Protein AF-A0A833E0Y4-F1 (afdb_monomer_lite)

Radius of gyration: 26.13 Å; chains: 1; bounding box: 51×42×78 Å

Organism: NCBI:txid582419

Secondary structure (DSSP, 8-state):
-HHHHHHHHHHHHHTT-HHHHHHHHTT--HHHHHHHHHHHHHHHIIIIIHHHS--SEEE-SSPPPTTT-SSSEE--HHHHHHTHHHHTT-EEEEEEEEEEEEEEEEEEEEEEEEPTTS-EEEEEEEEEEEEEEEE-SS-EEEEEEETHHHHHHHHHH-S--TT-EEEEEEEEEEETTEEEEEE-SS--HHHHHHHHHHHHHHHHHHS---EEE--EEPGGG-EE-EEEEEETTTTEEEEEE--

Structure (mmCIF, N/CA/C/O backbone):
data_AF-A0A833E0Y4-F1
#
_entry.id   AF-A0A833E0Y4-F1
#
loop_
_atom_site.group_PDB
_atom_site.id
_atom_site.type_symbol
_atom_site.label_atom_id
_atom_site.label_alt_id
_atom_site.label_comp_id
_atom_site.label_asym_id
_atom_site.label_entity_id
_atom_site.label_seq_id
_atom_site.pdbx_PDB_ins_code
_atom_site.Cartn_x
_atom_site.Cartn_y
_atom_site.Cartn_z
_atom_site.occupancy
_atom_site.B_iso_or_equiv
_atom_site.auth_seq_id
_atom_site.auth_comp_id
_atom_site.auth_asym_id
_atom_site.auth_atom_id
_atom_site.pdbx_PDB_model_num
ATOM 1 N N . MET A 1 1 ? 5.546 3.288 -25.199 1.00 53.00 1 MET A N 1
ATOM 2 C CA . MET A 1 1 ? 5.259 2.872 -26.595 1.00 53.00 1 MET A CA 1
ATOM 3 C C . MET A 1 1 ? 6.046 3.669 -27.652 1.00 53.00 1 MET A C 1
ATOM 5 O O . MET A 1 1 ? 5.609 3.721 -28.790 1.00 53.00 1 MET A O 1
ATOM 9 N N . ARG A 1 2 ? 7.210 4.273 -27.346 1.00 58.09 2 ARG A N 1
ATOM 10 C CA . ARG A 1 2 ? 7.939 5.089 -28.344 1.00 58.09 2 ARG A CA 1
ATOM 11 C C . ARG A 1 2 ? 8.746 4.241 -29.347 1.00 58.09 2 ARG A C 1
ATOM 13 O O . ARG A 1 2 ? 8.717 4.539 -30.535 1.00 58.09 2 ARG A O 1
ATOM 20 N N . GLY A 1 3 ? 9.340 3.127 -28.909 1.00 66.81 3 GLY A N 1
ATOM 21 C CA . GLY A 1 3 ? 10.158 2.254 -29.769 1.00 66.81 3 GLY A CA 1
ATOM 22 C C . GLY A 1 3 ? 9.415 1.583 -30.932 1.00 66.81 3 GLY A C 1
ATOM 23 O O . GLY A 1 3 ? 9.923 1.523 -32.047 1.00 66.81 3 GLY A O 1
ATOM 24 N N . PHE A 1 4 ? 8.167 1.141 -30.723 1.00 72.94 4 PHE A N 1
ATOM 25 C CA . PHE A 1 4 ? 7.373 0.508 -31.789 1.00 72.94 4 PHE A CA 1
ATOM 26 C C . PHE A 1 4 ? 7.011 1.490 -32.911 1.00 72.94 4 PHE A C 1
ATOM 28 O O . PHE A 1 4 ? 7.044 1.136 -34.087 1.00 72.94 4 PHE A O 1
ATOM 35 N N . THR A 1 5 ? 6.734 2.746 -32.557 1.00 76.69 5 THR A N 1
ATOM 36 C CA . THR A 1 5 ? 6.466 3.810 -33.528 1.00 76.69 5 THR A CA 1
ATOM 37 C C . THR A 1 5 ? 7.708 4.132 -34.355 1.00 76.69 5 THR A C 1
ATOM 39 O O . THR A 1 5 ? 7.608 4.255 -35.573 1.00 76.69 5 THR A O 1
ATOM 42 N N . HIS A 1 6 ? 8.890 4.211 -33.733 1.00 73.56 6 HIS A N 1
ATOM 43 C CA . HIS A 1 6 ? 10.148 4.402 -34.464 1.00 73.56 6 HIS A CA 1
ATOM 44 C C . HIS A 1 6 ? 10.463 3.221 -35.392 1.00 73.56 6 HIS A C 1
ATOM 46 O O . HIS A 1 6 ? 10.866 3.440 -36.534 1.00 73.56 6 HIS A O 1
ATOM 52 N N . TYR A 1 7 ? 10.195 1.990 -34.948 1.00 80.81 7 TYR A N 1
ATOM 53 C CA . TYR A 1 7 ? 10.349 0.788 -35.766 1.00 80.81 7 TYR A CA 1
ATOM 54 C C . TYR A 1 7 ? 9.430 0.783 -36.997 1.00 80.81 7 TYR A C 1
ATOM 56 O O . TYR A 1 7 ? 9.915 0.602 -38.113 1.00 80.81 7 TYR A O 1
ATOM 64 N N . ILE A 1 8 ? 8.125 1.034 -36.827 1.00 82.69 8 ILE A N 1
ATOM 65 C CA . ILE A 1 8 ? 7.173 1.079 -37.952 1.00 82.69 8 ILE A CA 1
ATOM 66 C C . ILE A 1 8 ? 7.535 2.192 -38.935 1.00 82.69 8 ILE A C 1
ATOM 68 O O . ILE A 1 8 ? 7.530 1.959 -40.142 1.00 82.69 8 ILE A O 1
ATOM 72 N N . SER A 1 9 ? 7.880 3.384 -38.444 1.00 81.62 9 SER A N 1
ATOM 73 C CA . SER A 1 9 ? 8.273 4.505 -39.304 1.00 81.62 9 SER A CA 1
ATOM 74 C C . SER A 1 9 ? 9.559 4.214 -40.080 1.00 81.62 9 SER A C 1
ATOM 76 O O . SER A 1 9 ? 9.645 4.539 -41.263 1.00 81.62 9 SER A O 1
ATOM 78 N N . GLY A 1 10 ? 10.542 3.557 -39.455 1.00 81.06 10 GLY A N 1
ATOM 79 C CA . GLY A 1 10 ? 11.765 3.112 -40.125 1.00 81.06 10 GLY A CA 1
ATOM 80 C C . GLY A 1 10 ? 11.493 2.044 -41.187 1.00 81.06 10 GLY A C 1
ATOM 81 O O . GLY A 1 10 ? 11.979 2.158 -42.310 1.00 81.06 10 GLY A O 1
ATOM 82 N N . LEU A 1 11 ? 10.650 1.054 -40.875 1.00 81.38 11 LEU A N 1
ATOM 83 C CA . LEU A 1 11 ? 10.227 0.028 -41.830 1.00 81.38 11 LEU A CA 1
ATOM 84 C C . LEU A 1 11 ? 9.488 0.647 -43.026 1.00 81.38 11 LEU A C 1
ATOM 86 O O . LEU A 1 11 ? 9.765 0.294 -44.169 1.00 81.38 11 LEU A O 1
ATOM 90 N N . ALA A 1 12 ? 8.597 1.608 -42.774 1.00 85.31 12 ALA A N 1
ATOM 91 C CA . ALA A 1 12 ? 7.901 2.352 -43.816 1.00 85.31 12 ALA A CA 1
ATOM 92 C C . ALA A 1 12 ? 8.881 3.145 -44.695 1.00 85.31 12 ALA A C 1
ATOM 94 O O . ALA A 1 12 ? 8.784 3.084 -45.918 1.00 85.31 12 ALA A O 1
ATOM 95 N N . ALA A 1 13 ? 9.870 3.820 -44.102 1.00 83.88 13 ALA A N 1
ATOM 96 C CA . ALA A 1 13 ? 10.900 4.545 -44.845 1.00 83.88 13 ALA A CA 1
ATOM 97 C C . ALA A 1 13 ? 11.715 3.618 -45.766 1.00 83.88 13 ALA A C 1
ATOM 99 O O . ALA A 1 13 ? 11.984 3.974 -46.911 1.00 83.88 13 ALA A O 1
ATOM 100 N N . VAL A 1 14 ? 12.042 2.402 -45.312 1.00 82.50 14 VAL A N 1
ATOM 101 C CA . VAL A 1 14 ? 12.778 1.393 -46.098 1.00 82.50 14 VAL A CA 1
ATOM 102 C C . VAL A 1 14 ? 12.035 0.991 -47.381 1.00 82.50 14 VAL A C 1
ATOM 104 O O . VAL A 1 14 ? 12.679 0.717 -48.394 1.00 82.50 14 VAL A O 1
ATOM 107 N N . THR A 1 15 ? 10.697 1.027 -47.396 1.00 83.25 15 THR A N 1
ATOM 108 C CA . THR A 1 15 ? 9.908 0.688 -48.599 1.00 83.25 15 THR A CA 1
ATOM 109 C C . THR A 1 15 ? 10.107 1.659 -49.766 1.00 83.25 15 THR A C 1
ATOM 111 O O . THR A 1 15 ? 9.838 1.298 -50.911 1.00 83.25 15 THR A O 1
ATOM 114 N N . PHE A 1 16 ? 10.645 2.856 -49.509 1.00 89.19 16 PHE A N 1
ATOM 115 C CA . PHE A 1 16 ? 10.954 3.847 -50.542 1.00 89.19 16 PHE A CA 1
ATOM 116 C C . PHE A 1 16 ? 12.328 3.653 -51.194 1.00 89.19 16 PHE A C 1
ATOM 118 O O . PHE A 1 16 ? 12.669 4.409 -52.099 1.00 89.19 16 PHE A O 1
ATOM 125 N N . PHE A 1 17 ? 13.114 2.653 -50.776 1.00 90.50 17 PHE A N 1
ATOM 126 C CA . PHE A 1 17 ? 14.422 2.343 -51.356 1.00 90.50 17 PHE A CA 1
ATOM 127 C C . PHE A 1 17 ? 14.316 1.112 -52.272 1.00 90.50 17 PHE A C 1
ATOM 129 O O . PHE A 1 17 ? 14.330 -0.021 -51.782 1.00 90.50 17 PHE A O 1
ATOM 136 N N . PRO A 1 18 ? 14.254 1.285 -53.609 1.00 89.69 18 PRO A N 1
ATOM 137 C CA . PRO A 1 18 ? 13.970 0.188 -54.537 1.00 89.69 18 PRO A CA 1
ATOM 138 C C . PRO A 1 18 ? 14.991 -0.952 -54.488 1.00 89.69 18 PRO A C 1
ATOM 140 O O . PRO A 1 18 ? 14.622 -2.103 -54.697 1.00 89.69 18 PRO A O 1
ATOM 143 N N . ALA A 1 19 ? 16.255 -0.647 -54.175 1.00 89.12 19 ALA A N 1
ATOM 144 C CA . ALA A 1 19 ? 17.313 -1.645 -54.029 1.00 89.12 19 ALA A CA 1
ATOM 145 C C . ALA A 1 19 ? 17.024 -2.630 -52.882 1.00 89.12 19 ALA A C 1
ATOM 147 O O . ALA A 1 19 ? 17.069 -3.838 -53.086 1.00 89.12 19 ALA A O 1
ATOM 148 N N . LEU A 1 20 ? 16.616 -2.125 -51.712 1.00 85.88 20 LEU A N 1
ATOM 149 C CA . LEU A 1 20 ? 16.290 -2.962 -50.550 1.00 85.88 20 LEU A CA 1
ATOM 150 C C . LEU A 1 20 ? 15.033 -3.810 -50.794 1.00 85.88 20 LEU A C 1
ATOM 152 O O . LEU A 1 20 ? 14.955 -4.957 -50.359 1.00 85.88 20 LEU A O 1
ATOM 156 N N . VAL A 1 21 ? 14.056 -3.269 -51.526 1.00 87.81 21 VAL A N 1
ATOM 157 C CA . VAL A 1 21 ? 12.844 -4.007 -51.918 1.00 87.81 21 VAL A CA 1
ATOM 158 C C . VAL A 1 21 ? 13.160 -5.091 -52.956 1.00 87.81 21 VAL A C 1
ATOM 160 O O . VAL A 1 21 ? 12.607 -6.190 -52.889 1.00 87.81 21 VAL A O 1
ATOM 163 N N . ALA A 1 22 ? 14.061 -4.814 -53.900 1.00 89.69 22 ALA A N 1
ATOM 164 C CA . ALA A 1 22 ? 14.531 -5.800 -54.868 1.00 89.69 22 ALA A CA 1
ATOM 165 C C . ALA A 1 22 ? 15.288 -6.945 -54.180 1.00 89.69 22 ALA A C 1
ATOM 167 O O . ALA A 1 22 ? 15.016 -8.107 -54.477 1.00 89.69 22 ALA A O 1
ATOM 168 N N . ASP A 1 23 ? 16.150 -6.634 -53.212 1.00 89.12 23 ASP A N 1
ATOM 169 C CA . ASP A 1 23 ? 16.864 -7.624 -52.401 1.00 89.12 23 ASP A CA 1
ATOM 170 C C . ASP A 1 23 ? 15.893 -8.544 -51.648 1.00 89.12 23 ASP A C 1
ATOM 172 O O . ASP A 1 23 ? 16.005 -9.770 -51.735 1.00 89.12 23 ASP A O 1
ATOM 176 N N . LEU A 1 24 ? 14.865 -7.979 -51.003 1.00 86.19 24 LEU A N 1
ATOM 177 C CA . LEU A 1 24 ? 13.800 -8.761 -50.360 1.00 86.19 24 LEU A CA 1
ATOM 178 C C . LEU A 1 24 ? 13.072 -9.676 -51.351 1.00 86.19 24 LEU A C 1
ATOM 180 O O . LEU A 1 24 ? 12.817 -10.842 -51.050 1.00 86.19 24 LEU A O 1
ATOM 184 N N . ARG A 1 25 ? 12.761 -9.173 -52.552 1.00 89.50 25 ARG A N 1
ATOM 185 C CA . ARG A 1 25 ? 12.107 -9.955 -53.613 1.00 89.50 25 ARG A CA 1
ATOM 186 C C . ARG A 1 25 ? 12.985 -11.102 -54.120 1.00 89.50 25 ARG A C 1
ATOM 188 O O . ARG A 1 25 ? 12.452 -12.135 -54.515 1.00 89.50 25 ARG A O 1
ATOM 195 N N . MET A 1 26 ? 14.305 -10.935 -54.102 1.00 93.25 26 MET A N 1
ATOM 196 C CA . MET A 1 26 ? 15.276 -11.980 -54.439 1.00 93.25 26 MET A CA 1
ATOM 197 C C . MET A 1 26 ? 15.509 -12.981 -53.296 1.00 93.25 26 MET A C 1
ATOM 199 O O . MET A 1 26 ? 16.307 -13.903 -53.445 1.00 93.25 26 MET A O 1
ATOM 203 N N . GLY A 1 27 ? 14.816 -12.829 -52.163 1.00 89.81 27 GLY A N 1
ATOM 204 C CA . GLY A 1 27 ? 14.974 -13.692 -50.995 1.00 89.81 27 GLY A CA 1
ATOM 205 C C . GLY A 1 27 ? 16.206 -13.363 -50.152 1.00 89.81 27 GLY A C 1
ATOM 206 O O . GLY A 1 27 ? 16.588 -14.168 -49.306 1.00 89.81 27 GLY A O 1
ATOM 207 N N . VAL A 1 28 ? 16.832 -12.199 -50.355 1.00 91.44 28 VAL A N 1
ATOM 208 C CA . VAL A 1 28 ? 17.961 -11.741 -49.541 1.00 91.44 28 VAL A CA 1
ATOM 209 C C . VAL A 1 28 ? 17.415 -11.217 -48.204 1.00 91.44 28 VAL A C 1
ATOM 211 O O . VAL A 1 28 ? 16.699 -10.214 -48.180 1.00 91.44 28 VAL A O 1
ATOM 214 N N . PRO A 1 29 ? 17.747 -11.845 -47.061 1.00 85.44 29 PRO A N 1
ATOM 215 C CA . PRO A 1 29 ? 17.130 -11.514 -45.775 1.00 85.44 29 PRO A CA 1
ATOM 216 C C . PRO A 1 29 ? 17.762 -10.297 -45.082 1.00 85.44 29 PRO A C 1
ATOM 218 O O . PRO A 1 29 ? 17.315 -9.915 -44.002 1.00 85.44 29 PRO A O 1
ATOM 221 N N . ILE A 1 30 ? 18.796 -9.684 -45.671 1.00 84.44 30 ILE A N 1
ATOM 222 C CA . ILE A 1 30 ? 19.575 -8.590 -45.065 1.00 84.44 30 ILE A CA 1
ATOM 223 C C . ILE A 1 30 ? 18.679 -7.449 -44.547 1.00 84.44 30 ILE A C 1
ATOM 225 O O . ILE A 1 30 ? 18.866 -7.052 -43.394 1.00 84.44 30 ILE A O 1
ATOM 229 N N . PRO A 1 31 ? 17.665 -6.960 -45.293 1.00 83.75 31 PRO A N 1
ATOM 230 C CA . PRO A 1 31 ? 16.810 -5.881 -44.798 1.00 83.75 31 PRO A CA 1
ATOM 231 C C . PRO A 1 31 ? 15.944 -6.300 -43.597 1.00 83.75 31 PRO A C 1
ATOM 233 O O . PRO A 1 31 ? 15.708 -5.494 -42.699 1.00 83.75 31 PRO A O 1
ATOM 236 N N . VAL A 1 32 ? 15.526 -7.571 -43.527 1.00 83.44 32 VAL A N 1
ATOM 237 C CA . VAL A 1 32 ? 14.772 -8.122 -42.384 1.00 83.44 32 VAL A CA 1
ATOM 238 C C . VAL A 1 32 ? 15.661 -8.236 -41.149 1.00 83.44 32 VAL A C 1
ATOM 240 O O . VAL A 1 32 ? 15.247 -7.860 -40.055 1.00 83.44 32 VAL A O 1
ATOM 243 N N . ILE A 1 33 ? 16.895 -8.719 -41.317 1.00 85.69 33 ILE A N 1
ATOM 244 C CA . ILE A 1 33 ? 17.868 -8.843 -40.224 1.00 85.69 33 ILE A CA 1
ATOM 245 C C . ILE A 1 33 ? 18.226 -7.458 -39.677 1.00 85.69 33 ILE A C 1
ATOM 247 O O . ILE A 1 33 ? 18.256 -7.277 -38.462 1.00 85.69 33 ILE A O 1
ATOM 251 N N . ALA A 1 34 ? 18.434 -6.470 -40.551 1.00 83.44 34 ALA A N 1
ATOM 252 C CA . ALA A 1 34 ? 18.702 -5.092 -40.149 1.00 83.44 34 ALA A CA 1
ATOM 253 C C . ALA A 1 34 ? 17.524 -4.480 -39.372 1.00 83.44 34 ALA A C 1
ATOM 255 O O . ALA A 1 34 ? 17.732 -3.859 -38.332 1.00 83.44 34 ALA A O 1
ATOM 256 N N . ALA A 1 35 ? 16.286 -4.705 -39.825 1.00 81.88 35 ALA A N 1
ATOM 257 C CA . ALA A 1 35 ? 15.089 -4.250 -39.120 1.00 81.88 35 ALA A CA 1
ATOM 258 C C . ALA A 1 35 ? 14.943 -4.919 -37.741 1.00 81.88 35 ALA A C 1
ATOM 260 O O . ALA A 1 35 ? 14.694 -4.239 -36.745 1.00 81.88 35 ALA A O 1
ATOM 261 N N . ALA A 1 36 ? 15.156 -6.236 -37.660 1.00 84.56 36 ALA A N 1
ATOM 262 C CA . ALA A 1 36 ? 15.132 -6.966 -36.396 1.00 84.56 36 ALA A CA 1
ATOM 263 C C . ALA A 1 36 ? 16.216 -6.460 -35.432 1.00 84.56 36 ALA A C 1
ATOM 265 O O . ALA A 1 36 ? 15.922 -6.200 -34.268 1.00 84.56 36 ALA A O 1
ATOM 266 N N . ALA A 1 37 ? 17.442 -6.251 -35.918 1.00 84.50 37 ALA A N 1
ATOM 267 C CA . ALA A 1 37 ? 18.551 -5.720 -35.129 1.00 84.50 37 ALA A CA 1
ATOM 268 C C . ALA A 1 37 ? 18.317 -4.273 -34.665 1.00 84.50 37 ALA A C 1
ATOM 270 O O . ALA A 1 37 ? 18.775 -3.910 -33.588 1.00 84.50 37 ALA A O 1
ATOM 271 N N . ALA A 1 38 ? 17.582 -3.462 -35.430 1.00 82.94 38 ALA A N 1
ATOM 272 C CA . ALA A 1 38 ? 17.207 -2.108 -35.026 1.00 82.94 38 ALA A CA 1
ATOM 273 C C . ALA A 1 38 ? 16.143 -2.093 -33.914 1.00 82.94 38 ALA A C 1
ATOM 275 O O . ALA A 1 38 ? 16.178 -1.230 -33.043 1.00 82.94 38 ALA A O 1
ATOM 276 N N . TYR A 1 39 ? 15.205 -3.045 -33.920 1.00 84.19 39 TYR A N 1
ATOM 277 C CA . TYR A 1 39 ? 14.171 -3.155 -32.883 1.00 84.19 39 TYR A CA 1
ATOM 278 C C . TYR A 1 39 ? 14.663 -3.842 -31.605 1.00 84.19 39 TYR A C 1
ATOM 280 O O . TYR A 1 39 ? 14.174 -3.562 -30.510 1.00 84.19 39 TYR A O 1
ATOM 288 N N . LEU A 1 40 ? 15.609 -4.771 -31.744 1.00 84.88 40 LEU A N 1
ATOM 289 C CA . LEU A 1 40 ? 16.026 -5.673 -30.678 1.00 84.88 40 LEU A CA 1
ATOM 290 C C . LEU A 1 40 ? 16.528 -4.960 -29.405 1.00 84.88 40 LEU A C 1
ATOM 292 O O . LEU A 1 40 ? 16.092 -5.379 -28.335 1.00 84.88 40 LEU A O 1
ATOM 296 N N . PRO A 1 41 ? 17.371 -3.908 -29.458 1.00 81.88 41 PRO A N 1
ATOM 297 C CA . PRO A 1 41 ? 17.835 -3.217 -28.254 1.00 81.88 41 PRO A CA 1
ATOM 298 C C . PRO A 1 41 ? 16.685 -2.622 -27.440 1.00 81.88 41 PRO A C 1
ATOM 300 O O . PRO A 1 41 ? 16.581 -2.906 -26.251 1.00 81.88 41 PRO A O 1
ATOM 303 N N . ASP A 1 42 ? 15.769 -1.899 -28.093 1.00 79.06 42 ASP A N 1
ATOM 304 C CA . ASP A 1 42 ? 14.569 -1.336 -27.462 1.00 79.06 42 ASP A CA 1
ATOM 305 C C . ASP A 1 42 ? 13.678 -2.441 -26.884 1.00 79.06 42 ASP A C 1
ATOM 307 O O . ASP A 1 42 ? 13.162 -2.336 -25.770 1.00 79.06 42 ASP A O 1
ATOM 311 N N . PHE A 1 43 ? 13.490 -3.533 -27.629 1.00 81.12 43 PHE A N 1
ATOM 312 C CA . PHE A 1 43 ? 12.709 -4.666 -27.149 1.00 81.12 43 PHE A CA 1
ATOM 313 C C . PHE A 1 43 ? 13.335 -5.287 -25.899 1.00 81.12 43 PHE A C 1
ATOM 315 O O . PHE A 1 43 ? 12.623 -5.531 -24.926 1.00 81.12 43 PHE A O 1
ATOM 322 N N . ILE A 1 44 ? 14.649 -5.521 -25.906 1.00 82.81 44 ILE A N 1
ATOM 323 C CA . ILE A 1 44 ? 15.368 -6.093 -24.767 1.00 82.81 44 ILE A CA 1
ATOM 324 C C . ILE A 1 44 ? 15.306 -5.149 -23.567 1.00 82.81 44 ILE A C 1
ATOM 326 O O . ILE A 1 44 ? 14.946 -5.596 -22.480 1.00 82.81 44 ILE A O 1
ATOM 330 N N . ASP A 1 45 ? 15.580 -3.861 -23.749 1.00 74.00 45 ASP A N 1
ATOM 331 C CA . ASP A 1 45 ? 15.573 -2.874 -22.669 1.00 74.00 45 ASP A CA 1
ATOM 332 C C . ASP A 1 45 ? 14.184 -2.767 -22.006 1.00 74.00 45 ASP A C 1
ATOM 334 O O . ASP A 1 45 ? 14.021 -2.996 -20.804 1.00 74.00 45 ASP A O 1
ATOM 338 N N . PHE A 1 46 ? 13.122 -2.579 -22.798 1.00 71.81 46 PHE A N 1
ATOM 339 C CA . PHE A 1 46 ? 11.774 -2.400 -22.246 1.00 71.81 46 PHE A CA 1
ATOM 340 C C . PHE A 1 46 ? 11.131 -3.685 -21.716 1.00 71.81 46 PHE A C 1
ATOM 342 O O . PHE A 1 46 ? 10.364 -3.634 -20.744 1.00 71.81 46 PHE A O 1
ATOM 349 N N . LYS A 1 47 ? 11.366 -4.839 -22.356 1.00 73.75 47 LYS A N 1
ATOM 350 C CA . LYS A 1 47 ? 10.776 -6.104 -21.894 1.00 73.75 47 LYS A CA 1
ATOM 351 C C . LYS A 1 47 ? 11.604 -6.774 -20.820 1.00 73.75 47 LYS A C 1
ATOM 353 O O . LYS A 1 47 ? 10.982 -7.300 -19.909 1.00 73.75 47 LYS A O 1
ATOM 358 N N . PHE A 1 48 ? 12.929 -6.781 -20.924 1.00 76.81 48 PHE A N 1
ATOM 359 C CA . PHE A 1 48 ? 13.808 -7.561 -20.049 1.00 76.81 48 PHE A CA 1
ATOM 360 C C . PHE A 1 48 ? 14.647 -6.693 -19.116 1.00 76.81 48 PHE A C 1
ATOM 362 O O . PHE A 1 48 ? 14.803 -7.073 -17.957 1.00 76.81 48 PHE A O 1
ATOM 369 N N . GLY A 1 49 ? 15.100 -5.518 -19.564 1.00 68.75 49 GLY A N 1
ATOM 370 C CA . GLY A 1 49 ? 15.878 -4.580 -18.748 1.00 68.75 49 GLY A CA 1
ATOM 371 C C . GLY A 1 49 ? 15.207 -4.302 -17.404 1.00 68.75 49 GLY A C 1
ATOM 372 O O . GLY A 1 49 ? 15.812 -4.528 -16.363 1.00 68.75 49 GLY A O 1
ATOM 373 N N . LYS A 1 50 ? 13.898 -4.010 -17.403 1.00 67.94 50 LYS A N 1
ATOM 374 C CA . LYS A 1 50 ? 13.109 -3.772 -16.174 1.00 67.94 50 LYS A CA 1
ATOM 375 C C . LYS A 1 50 ? 13.049 -4.933 -15.164 1.00 67.94 50 LYS A C 1
ATOM 377 O O . LYS A 1 50 ? 12.693 -4.712 -14.002 1.00 67.94 50 LYS A O 1
ATOM 382 N N . PHE A 1 51 ? 13.269 -6.171 -15.615 1.00 67.75 51 PHE A N 1
ATOM 383 C CA . PHE A 1 51 ? 13.285 -7.360 -14.751 1.00 67.75 51 PHE A CA 1
ATOM 384 C C . PHE A 1 51 ? 14.692 -7.667 -14.240 1.00 67.75 51 PHE A C 1
ATOM 386 O O . PHE A 1 51 ? 14.826 -8.303 -13.202 1.00 67.75 51 PHE A O 1
ATOM 393 N N . LEU A 1 52 ? 15.718 -7.214 -14.963 1.00 70.94 52 LEU A N 1
ATOM 394 C CA . LEU A 1 52 ? 17.122 -7.346 -14.584 1.00 70.94 52 LEU A CA 1
ATOM 395 C C . LEU A 1 52 ? 17.617 -6.150 -13.756 1.00 70.94 52 LEU A C 1
ATOM 397 O O . LEU A 1 52 ? 18.658 -6.249 -13.112 1.00 70.94 52 LEU A O 1
ATOM 401 N N . SER A 1 53 ? 16.877 -5.037 -13.741 1.00 70.38 53 SER A N 1
ATOM 402 C CA . SER A 1 53 ? 17.144 -3.906 -12.855 1.00 70.38 53 SER A CA 1
ATOM 403 C C . SER A 1 53 ? 17.039 -4.330 -11.392 1.00 70.38 53 SER A C 1
ATOM 405 O O . SER A 1 53 ? 15.997 -4.818 -10.942 1.00 70.38 53 SER A O 1
ATOM 407 N N . ARG A 1 54 ? 18.117 -4.095 -10.644 1.00 78.56 54 ARG A N 1
ATOM 408 C CA . ARG A 1 54 ? 18.154 -4.266 -9.194 1.00 78.56 54 ARG A CA 1
ATO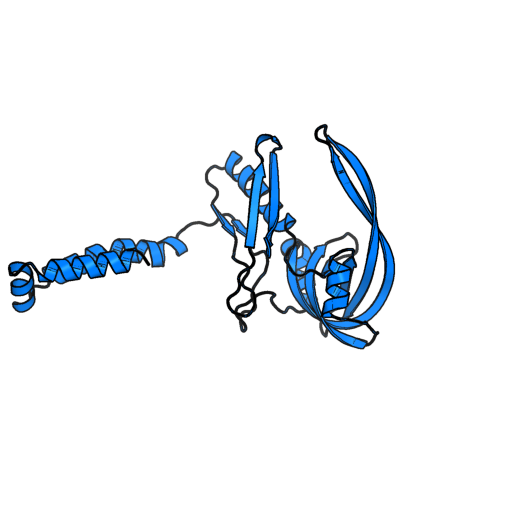M 409 C C . ARG A 1 54 ? 17.149 -3.316 -8.535 1.00 78.56 54 ARG A C 1
ATOM 411 O O . ARG A 1 54 ? 16.983 -2.181 -8.974 1.00 78.56 54 ARG A O 1
ATOM 418 N N . ARG A 1 55 ? 16.460 -3.797 -7.502 1.00 82.69 55 ARG A N 1
ATOM 419 C CA . ARG A 1 55 ? 15.595 -2.990 -6.635 1.00 82.69 55 ARG A CA 1
ATOM 420 C C . ARG A 1 55 ? 16.050 -3.239 -5.214 1.00 82.69 55 ARG A C 1
ATOM 422 O O . ARG A 1 55 ? 16.041 -4.387 -4.779 1.00 82.69 55 ARG A O 1
ATOM 429 N N . ASP A 1 56 ? 16.480 -2.188 -4.537 1.00 85.56 56 ASP A N 1
ATOM 430 C CA . ASP A 1 56 ? 16.922 -2.280 -3.147 1.00 85.56 56 ASP A CA 1
ATOM 431 C C . ASP A 1 56 ? 15.727 -2.116 -2.204 1.00 85.56 56 ASP A C 1
ATOM 433 O O . ASP A 1 56 ? 15.634 -2.812 -1.197 1.00 85.56 56 ASP A O 1
ATOM 437 N N . TYR A 1 57 ? 14.763 -1.277 -2.597 1.00 89.12 57 TYR A N 1
ATOM 438 C CA . TYR A 1 57 ? 13.509 -1.062 -1.882 1.00 89.12 57 TYR A CA 1
ATOM 439 C C . TYR A 1 57 ? 12.304 -1.252 -2.801 1.00 89.12 57 TYR A C 1
ATOM 441 O O . TYR A 1 57 ? 12.244 -0.687 -3.895 1.00 89.12 57 TYR A O 1
ATOM 449 N N . GLU A 1 58 ? 11.315 -2.011 -2.332 1.00 90.38 58 GLU A N 1
ATOM 450 C CA . GLU A 1 58 ? 10.007 -2.137 -2.972 1.00 90.38 58 GLU A CA 1
ATOM 451 C C . GLU A 1 58 ? 8.920 -1.787 -1.952 1.00 90.38 58 GLU A C 1
ATOM 453 O O . GLU A 1 58 ? 8.717 -2.499 -0.971 1.00 90.38 58 GLU A O 1
ATOM 458 N N . ILE A 1 59 ? 8.263 -0.651 -2.178 1.00 91.25 59 ILE A N 1
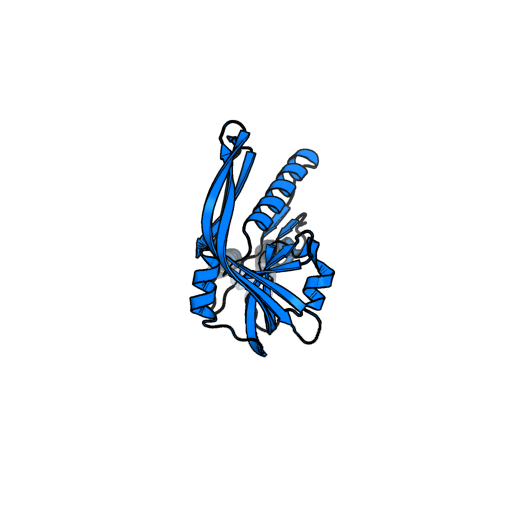ATOM 459 C CA . ILE A 1 59 ? 7.228 -0.089 -1.313 1.00 91.25 59 ILE A CA 1
ATOM 460 C C . ILE A 1 59 ? 5.886 -0.357 -1.982 1.00 91.25 59 ILE A C 1
ATOM 462 O O . ILE A 1 59 ? 5.594 0.198 -3.044 1.00 91.25 59 ILE A O 1
ATOM 466 N N . ASP A 1 60 ? 5.080 -1.217 -1.368 1.00 92.06 60 ASP A N 1
ATOM 467 C CA . ASP A 1 60 ? 3.696 -1.460 -1.768 1.00 92.06 60 ASP A CA 1
ATOM 468 C C . ASP A 1 60 ? 2.760 -0.903 -0.688 1.00 92.06 60 ASP A C 1
ATOM 470 O O . ASP A 1 60 ? 2.558 -1.562 0.334 1.00 92.06 60 ASP A O 1
ATOM 474 N N . PRO A 1 61 ? 2.253 0.331 -0.842 1.00 91.06 61 PRO A N 1
ATOM 475 C CA . PRO A 1 61 ? 1.426 0.948 0.188 1.00 91.06 61 PRO A CA 1
ATOM 476 C C . PRO A 1 61 ? 0.021 0.330 0.247 1.00 91.06 61 PRO A C 1
ATOM 478 O O . PRO A 1 61 ? -0.591 0.307 1.308 1.00 91.06 61 PRO A O 1
ATOM 481 N N . ALA A 1 62 ? -0.492 -0.208 -0.860 1.00 92.50 62 ALA A N 1
ATOM 482 C CA . ALA A 1 62 ? -1.826 -0.791 -0.920 1.00 92.50 62 ALA A CA 1
ATOM 483 C C . ALA A 1 62 ? -1.819 -2.028 -1.829 1.00 92.50 62 ALA A C 1
ATOM 485 O O . ALA A 1 62 ? -2.093 -1.908 -3.030 1.00 92.50 62 ALA A O 1
ATOM 486 N N . PRO A 1 63 ? -1.533 -3.215 -1.264 1.00 90.75 63 PRO A N 1
ATOM 487 C CA . PRO A 1 63 ? -1.544 -4.453 -2.023 1.00 90.75 63 PRO A CA 1
ATOM 488 C C . PRO A 1 63 ? -2.885 -4.651 -2.735 1.00 90.75 63 PRO A C 1
ATOM 490 O O . PRO A 1 63 ? -3.954 -4.488 -2.138 1.00 90.75 63 PRO A O 1
ATOM 493 N N . TRP A 1 64 ? -2.846 -5.016 -4.017 1.00 88.06 64 TRP A N 1
ATOM 494 C CA . TRP A 1 64 ? -4.062 -5.326 -4.767 1.00 88.06 64 TRP A CA 1
ATOM 495 C C . TRP A 1 64 ? -4.563 -6.746 -4.486 1.00 88.06 64 TRP A C 1
ATOM 497 O O . TRP A 1 64 ? -3.825 -7.633 -4.051 1.00 88.06 64 TRP A O 1
ATOM 507 N N . ASP A 1 65 ? -5.837 -6.986 -4.770 1.00 86.81 65 ASP A N 1
ATOM 508 C CA . ASP A 1 65 ? -6.416 -8.326 -4.784 1.00 86.81 65 ASP A CA 1
ATOM 509 C C . ASP A 1 65 ? -6.069 -9.041 -6.105 1.00 86.81 65 ASP A C 1
ATOM 511 O O . ASP A 1 65 ? -6.303 -8.508 -7.191 1.00 86.81 65 ASP A O 1
ATOM 515 N N . ASP A 1 66 ? -5.530 -10.261 -6.030 1.00 85.12 66 ASP A N 1
ATOM 516 C CA . ASP A 1 66 ? -5.089 -11.029 -7.205 1.00 85.12 66 ASP A CA 1
ATOM 517 C C . ASP A 1 66 ? -6.227 -11.389 -8.173 1.00 85.12 66 ASP A C 1
ATOM 519 O O . ASP A 1 66 ? -5.981 -11.603 -9.359 1.00 85.12 66 ASP A O 1
ATOM 523 N N . LYS A 1 67 ? -7.474 -11.469 -7.691 1.00 86.94 67 LYS A N 1
ATOM 524 C CA . LYS A 1 67 ? -8.654 -11.792 -8.509 1.00 86.94 67 LYS A CA 1
ATOM 525 C C . LYS A 1 67 ? -9.279 -10.546 -9.115 1.00 86.94 67 LYS A C 1
ATOM 527 O O . LYS A 1 67 ? -9.792 -10.590 -10.230 1.00 86.94 67 LYS A O 1
ATOM 532 N N . LYS A 1 68 ? -9.300 -9.458 -8.349 1.00 84.69 68 LYS A N 1
ATOM 533 C CA . LYS A 1 68 ? -9.991 -8.216 -8.716 1.00 84.69 68 LYS A CA 1
ATOM 534 C C . LYS A 1 68 ? -9.072 -7.201 -9.400 1.00 84.69 68 LYS A C 1
ATOM 536 O O . LYS A 1 68 ? -9.554 -6.331 -10.117 1.00 84.69 68 LYS A O 1
ATOM 541 N N . HIS A 1 69 ? -7.759 -7.337 -9.221 1.00 84.81 69 HIS A N 1
ATOM 542 C CA . HIS A 1 69 ? -6.715 -6.466 -9.763 1.00 84.81 69 HIS A CA 1
ATOM 543 C C . HIS A 1 69 ? -6.854 -4.982 -9.381 1.00 84.81 69 HIS A C 1
ATOM 545 O O . HIS A 1 69 ? -6.410 -4.112 -10.136 1.00 84.81 69 HIS A O 1
ATOM 551 N N . TYR A 1 70 ? -7.446 -4.702 -8.219 1.00 87.19 70 TYR A N 1
ATOM 552 C CA . TYR A 1 70 ? -7.494 -3.387 -7.578 1.00 87.19 70 TYR A CA 1
ATOM 553 C C . TYR A 1 70 ? -7.269 -3.533 -6.064 1.00 87.19 70 TYR A C 1
ATOM 555 O O . TYR A 1 70 ? -7.428 -4.623 -5.510 1.00 87.19 70 TYR A O 1
ATOM 563 N N . ALA A 1 71 ? -6.860 -2.449 -5.414 1.00 88.19 71 ALA A N 1
ATOM 564 C CA . ALA A 1 71 ? -6.705 -2.320 -3.971 1.00 88.19 71 ALA A CA 1
ATOM 565 C C . ALA A 1 71 ? -8.009 -1.805 -3.328 1.00 88.19 71 ALA A C 1
ATOM 567 O O . ALA A 1 71 ? -8.777 -1.105 -3.998 1.00 88.19 71 ALA A O 1
ATOM 568 N N . PRO A 1 72 ? -8.269 -2.116 -2.046 1.00 90.56 72 PRO A N 1
ATOM 569 C CA . PRO A 1 72 ? -7.446 -2.929 -1.138 1.00 90.56 72 PRO A CA 1
ATOM 570 C C . PRO A 1 72 ? -7.603 -4.447 -1.334 1.00 90.56 72 PRO A C 1
ATOM 572 O O . PRO A 1 72 ? -8.655 -4.936 -1.754 1.00 90.56 72 PRO A O 1
ATOM 575 N N . LYS A 1 73 ? -6.565 -5.207 -0.965 1.00 92.75 73 LYS A N 1
ATOM 576 C CA . LYS A 1 73 ? -6.615 -6.672 -0.873 1.00 92.75 73 LYS A CA 1
ATOM 577 C C . LYS A 1 73 ? -7.473 -7.115 0.313 1.00 92.75 73 LYS A C 1
ATOM 579 O O . LYS A 1 73 ? -7.251 -6.673 1.439 1.00 92.75 73 LYS A O 1
ATOM 584 N N . LEU A 1 74 ? -8.411 -8.032 0.064 1.00 92.25 74 LEU A N 1
ATOM 585 C CA . LEU A 1 74 ? -9.155 -8.711 1.124 1.00 92.25 74 LEU A CA 1
ATOM 586 C C . LEU A 1 74 ? -8.253 -9.747 1.805 1.00 92.25 74 LEU A C 1
ATOM 588 O O . LEU A 1 74 ? -7.738 -10.649 1.139 1.00 92.25 74 LEU A O 1
ATOM 592 N N . VAL A 1 75 ? -8.087 -9.630 3.118 1.00 92.62 75 VAL A N 1
ATOM 593 C CA . VAL A 1 75 ? -7.231 -10.501 3.935 1.00 92.62 75 VAL A CA 1
ATOM 594 C C . VAL A 1 75 ? -7.971 -10.994 5.174 1.00 92.62 75 VAL A C 1
ATOM 596 O O . VAL A 1 75 ? -8.915 -10.360 5.652 1.00 92.62 75 VAL A O 1
ATOM 599 N N . LYS A 1 76 ? -7.543 -12.149 5.686 1.00 92.38 76 LYS A N 1
ATOM 600 C CA . LYS A 1 76 ? -8.035 -12.703 6.953 1.00 92.38 76 LYS A CA 1
ATOM 601 C C . LYS A 1 76 ? -7.294 -12.078 8.135 1.00 92.38 76 LYS A C 1
ATOM 603 O O . LYS A 1 76 ? -6.127 -11.707 8.013 1.00 92.38 76 LYS A O 1
ATOM 608 N N . ILE A 1 77 ? -7.934 -12.016 9.298 1.00 90.50 77 ILE A N 1
ATOM 609 C CA . ILE A 1 77 ? -7.358 -11.396 10.502 1.00 90.50 77 ILE A CA 1
ATOM 610 C C . ILE A 1 77 ? -6.091 -12.124 10.973 1.00 90.50 77 ILE A C 1
ATOM 612 O O . ILE A 1 77 ? -5.139 -11.478 11.420 1.00 90.50 77 ILE A O 1
ATOM 616 N N . ALA A 1 78 ? -6.034 -13.452 10.844 1.00 88.25 78 ALA A N 1
ATOM 617 C CA . ALA A 1 78 ? -4.828 -14.207 11.189 1.00 88.25 78 ALA A CA 1
ATOM 618 C C . ALA A 1 78 ? -3.621 -13.833 10.308 1.00 88.25 78 ALA A C 1
ATOM 620 O O . ALA A 1 78 ? -2.517 -13.687 10.824 1.00 88.25 78 ALA A O 1
ATOM 621 N N . GLU A 1 79 ? -3.828 -13.593 9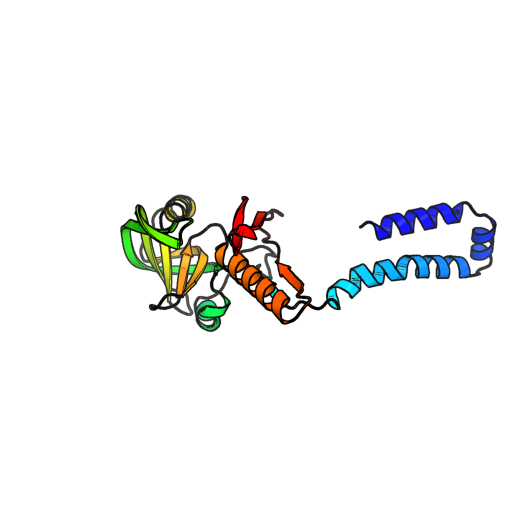.009 1.00 87.38 79 GLU A N 1
ATOM 622 C CA . GLU A 1 79 ? -2.749 -13.210 8.082 1.00 87.38 79 GLU A CA 1
ATOM 623 C C . GLU A 1 79 ? -2.185 -11.821 8.412 1.00 87.38 79 GLU A C 1
ATOM 625 O O . GLU A 1 79 ? -0.979 -11.592 8.315 1.00 87.38 79 GLU A O 1
ATOM 630 N N . LEU A 1 80 ? -3.044 -10.899 8.861 1.00 84.75 80 LEU A N 1
ATOM 631 C CA . LEU A 1 80 ? -2.603 -9.609 9.393 1.00 84.75 80 LEU A CA 1
ATOM 632 C C . LEU A 1 80 ? -1.806 -9.783 10.690 1.00 84.75 80 LEU A C 1
ATOM 634 O O . LEU A 1 80 ? -0.789 -9.117 10.875 1.00 84.75 80 LEU A O 1
ATOM 638 N N . SER A 1 81 ? -2.240 -10.711 11.548 1.00 79.75 81 SER A N 1
ATOM 639 C CA . SER A 1 81 ? -1.592 -11.026 12.825 1.00 79.75 81 SER A CA 1
ATOM 640 C C . SER A 1 81 ? -0.172 -11.564 12.694 1.00 79.75 81 SER A C 1
ATOM 642 O O . SER A 1 81 ? 0.710 -11.170 13.455 1.00 79.75 81 SER A O 1
ATOM 644 N N . GLU A 1 82 ? 0.076 -12.422 11.709 1.00 79.81 82 GLU A N 1
ATOM 645 C CA . GLU A 1 82 ? 1.390 -13.037 11.488 1.00 79.81 82 GLU A CA 1
ATOM 646 C C . GLU A 1 82 ? 2.445 -12.056 10.950 1.00 79.81 82 GLU A C 1
ATOM 648 O O . GLU A 1 82 ? 3.642 -12.270 11.137 1.00 79.81 82 GLU A O 1
ATOM 653 N N . MET A 1 83 ? 2.022 -10.974 10.288 1.00 73.94 83 MET A N 1
ATOM 654 C CA . MET A 1 83 ? 2.903 -10.042 9.571 1.00 73.94 83 MET A CA 1
ATOM 655 C C . MET A 1 83 ? 2.775 -8.597 10.076 1.00 73.94 83 MET A C 1
ATOM 657 O O . MET A 1 83 ? 2.927 -7.649 9.306 1.00 73.94 83 MET A O 1
ATOM 661 N N . SER A 1 84 ? 2.525 -8.435 11.376 1.00 73.00 84 SER A N 1
ATOM 662 C CA . SER A 1 84 ? 2.227 -7.159 12.040 1.00 73.00 84 SER A CA 1
ATOM 663 C C . SER A 1 84 ? 3.195 -6.023 11.694 1.00 73.00 84 SER A C 1
ATOM 665 O O . SER A 1 84 ? 2.782 -4.996 11.161 1.00 73.00 84 SER A O 1
ATOM 667 N N . GLU A 1 85 ? 4.492 -6.210 11.942 1.00 77.88 85 GLU A N 1
ATOM 668 C CA . GLU A 1 85 ? 5.499 -5.159 11.748 1.00 77.88 85 GLU A CA 1
ATOM 669 C C . GLU A 1 85 ? 5.725 -4.826 10.273 1.00 77.88 85 GLU A C 1
ATOM 671 O O . GLU A 1 85 ? 5.959 -3.674 9.919 1.00 77.88 85 GLU A O 1
ATOM 676 N N . LYS A 1 86 ? 5.639 -5.831 9.398 1.00 82.25 86 LYS A N 1
ATOM 677 C CA . LYS A 1 86 ? 5.869 -5.649 7.961 1.00 82.25 86 LYS A CA 1
ATOM 678 C C . LYS A 1 86 ? 4.700 -4.941 7.279 1.00 82.25 86 LYS A C 1
ATOM 680 O O . LYS A 1 86 ? 4.915 -4.206 6.320 1.00 82.25 86 LYS A O 1
ATOM 685 N N . ASN A 1 87 ? 3.488 -5.184 7.765 1.00 85.69 87 ASN A N 1
ATOM 686 C CA . ASN A 1 87 ? 2.264 -4.667 7.172 1.00 85.69 87 ASN A CA 1
ATOM 687 C C . ASN A 1 87 ? 1.847 -3.316 7.760 1.00 85.69 87 ASN A C 1
ATOM 689 O O . ASN A 1 87 ? 0.844 -2.757 7.324 1.00 85.69 87 ASN A O 1
ATOM 693 N N . ARG A 1 88 ? 2.595 -2.776 8.730 1.00 90.31 88 ARG A N 1
ATOM 694 C CA . ARG A 1 88 ? 2.314 -1.461 9.305 1.00 90.31 88 ARG A CA 1
ATOM 695 C C . ARG A 1 88 ? 2.218 -0.400 8.200 1.00 90.31 88 ARG A C 1
ATOM 697 O O . ARG A 1 88 ? 3.052 -0.353 7.300 1.00 90.31 88 ARG A O 1
ATOM 704 N N . TYR A 1 89 ? 1.186 0.434 8.281 1.00 92.69 89 TYR A N 1
ATOM 705 C CA . TYR A 1 89 ? 0.790 1.480 7.332 1.00 92.69 89 TYR A CA 1
ATOM 706 C C . TYR A 1 89 ? 0.261 1.009 5.971 1.00 92.69 89 TYR A C 1
ATOM 708 O O . TYR A 1 89 ? -0.188 1.844 5.182 1.00 92.69 89 TYR A O 1
ATOM 716 N N . GLN A 1 90 ? 0.261 -0.297 5.688 1.00 93.06 90 GLN A N 1
ATOM 717 C CA . GLN A 1 90 ? -0.312 -0.823 4.451 1.00 93.06 90 GLN A CA 1
ATOM 718 C C . GLN A 1 90 ? -1.837 -0.882 4.512 1.00 93.06 90 GLN A C 1
ATOM 720 O O . GLN A 1 90 ? -2.425 -1.138 5.564 1.00 93.06 90 GLN A O 1
ATOM 725 N N . PHE A 1 91 ? -2.463 -0.683 3.353 1.00 94.00 91 PHE A N 1
ATOM 726 C CA . PHE A 1 91 ? -3.911 -0.622 3.189 1.00 94.00 91 PHE A CA 1
ATOM 727 C C . PHE A 1 91 ? -4.527 -1.981 2.836 1.00 94.00 91 PHE A C 1
ATOM 729 O O . PHE A 1 91 ? -4.161 -2.599 1.832 1.00 94.00 91 PHE A O 1
ATOM 736 N N . PHE A 1 92 ? -5.502 -2.423 3.631 1.00 94.44 92 PHE A N 1
ATOM 737 C CA . PHE A 1 92 ? -6.164 -3.721 3.501 1.00 94.44 92 PHE A CA 1
ATOM 738 C C . PHE A 1 92 ? -7.675 -3.623 3.721 1.00 94.44 92 PHE A C 1
ATOM 740 O O . PHE A 1 92 ? -8.188 -2.651 4.271 1.00 94.44 92 PHE A O 1
ATOM 747 N N . ALA A 1 93 ? -8.388 -4.669 3.304 1.00 93.75 93 ALA A N 1
ATOM 748 C CA . ALA A 1 93 ? -9.784 -4.879 3.656 1.00 93.75 93 ALA A CA 1
ATOM 749 C C . ALA A 1 93 ? -9.949 -6.163 4.472 1.00 93.75 93 ALA A C 1
ATOM 751 O O . ALA A 1 93 ? -9.359 -7.195 4.149 1.00 93.75 93 ALA A O 1
ATOM 752 N N . VAL A 1 94 ? -10.791 -6.104 5.499 1.00 94.00 94 VAL A N 1
ATOM 753 C CA . VAL A 1 94 ? -11.109 -7.209 6.404 1.00 94.00 94 VAL A CA 1
ATOM 754 C C . VAL A 1 94 ? -12.621 -7.360 6.485 1.00 94.00 94 VAL A C 1
ATOM 756 O O . VAL A 1 94 ? -13.351 -6.397 6.717 1.00 94.00 94 VAL A O 1
ATOM 759 N N . GLN A 1 95 ? -13.104 -8.585 6.303 1.00 94.44 95 GLN A N 1
ATOM 760 C CA . GLN A 1 95 ? -14.517 -8.914 6.446 1.00 94.44 95 GLN A CA 1
ATOM 761 C C . GLN A 1 95 ? -14.747 -9.659 7.759 1.00 94.44 95 GLN A C 1
ATOM 763 O O . GLN A 1 95 ? -14.065 -10.642 8.037 1.00 94.44 95 GLN A O 1
ATOM 768 N N . GLY A 1 96 ? -15.732 -9.231 8.547 1.00 94.00 96 GLY A N 1
ATOM 769 C CA . GLY A 1 96 ? -16.053 -9.899 9.806 1.00 94.00 96 GLY A CA 1
ATOM 770 C C . GLY A 1 96 ? -17.352 -9.425 10.447 1.00 94.00 96 GLY A C 1
ATOM 771 O O . GLY A 1 96 ? -18.092 -8.616 9.883 1.00 94.00 96 GLY A O 1
ATOM 772 N N . LYS A 1 97 ? -17.627 -9.951 11.642 1.00 94.19 97 LYS A N 1
ATOM 773 C CA . LYS A 1 97 ? -18.750 -9.565 12.504 1.00 94.19 97 LYS A CA 1
ATOM 774 C C . LYS A 1 97 ? -18.275 -8.668 13.628 1.00 94.19 97 LYS A C 1
ATOM 776 O O . LYS A 1 97 ? -17.269 -8.964 14.268 1.00 94.19 97 LYS A O 1
ATOM 781 N N . VAL A 1 98 ? -19.033 -7.617 13.921 1.00 94.12 98 VAL A N 1
ATOM 782 C CA . VAL A 1 98 ? -18.783 -6.784 15.104 1.00 94.12 98 VAL A CA 1
ATOM 783 C C . VAL A 1 98 ? -19.057 -7.613 16.357 1.00 94.12 98 VAL A C 1
ATOM 785 O O . VAL A 1 98 ? -20.199 -8.009 16.594 1.00 94.12 98 VAL A O 1
ATOM 788 N N . SER A 1 99 ? -18.031 -7.894 17.156 1.00 91.94 99 SER A N 1
ATOM 789 C CA . SER A 1 99 ? -18.167 -8.676 18.392 1.00 91.94 99 SER A CA 1
ATOM 790 C C . SER A 1 99 ? -18.414 -7.794 19.611 1.00 91.94 99 SER A C 1
ATOM 792 O O . SER A 1 99 ? -19.228 -8.139 20.464 1.00 91.94 99 SER A O 1
ATOM 794 N N . GLU A 1 100 ? -17.760 -6.638 19.678 1.00 91.56 100 GLU A N 1
ATOM 795 C CA . GLU A 1 100 ? -17.833 -5.728 20.820 1.00 91.56 100 GLU A CA 1
ATOM 796 C C . GLU A 1 100 ? -17.620 -4.283 20.364 1.00 91.56 100 GLU A C 1
ATOM 798 O O . GLU A 1 100 ? -16.758 -4.020 19.530 1.00 91.56 100 GLU A O 1
ATOM 803 N N . ILE A 1 101 ? -18.373 -3.335 20.926 1.00 90.31 101 ILE A N 1
ATOM 804 C CA . ILE A 1 101 ? -18.126 -1.898 20.753 1.00 90.31 101 ILE A CA 1
ATOM 805 C C . ILE A 1 101 ? -17.481 -1.413 22.048 1.00 90.31 101 ILE A C 1
ATOM 807 O O . ILE A 1 101 ? -18.141 -1.357 23.082 1.00 90.31 101 ILE A O 1
ATOM 811 N N . VAL A 1 102 ? -16.186 -1.110 21.993 1.00 87.00 102 VAL A N 1
ATOM 812 C CA . VAL A 1 102 ? -15.378 -0.761 23.169 1.00 87.00 102 VAL A CA 1
ATOM 813 C C . VAL A 1 102 ? -15.607 0.697 23.557 1.00 87.00 102 VAL A C 1
ATOM 815 O O . VAL A 1 102 ? -15.821 1.009 24.726 1.00 87.00 102 VAL A O 1
ATOM 818 N N . LYS A 1 103 ? -15.578 1.600 22.572 1.00 84.81 103 LYS A N 1
ATOM 819 C CA . LYS A 1 103 ? -15.741 3.042 22.779 1.00 84.81 103 LYS A CA 1
ATOM 820 C C . LYS A 1 103 ? -16.466 3.652 21.585 1.00 84.81 103 LYS A C 1
ATOM 822 O O . LYS A 1 103 ? -16.175 3.311 20.445 1.00 84.81 103 LYS A O 1
ATOM 827 N N . LYS A 1 104 ? -17.407 4.556 21.845 1.00 81.69 104 LYS A N 1
ATOM 828 C CA . LYS A 1 104 ? -18.050 5.403 20.834 1.00 81.69 104 LYS A CA 1
ATOM 829 C C . LYS A 1 104 ? -18.355 6.749 21.481 1.00 81.69 104 LYS A C 1
ATOM 831 O O . LYS A 1 104 ? -19.076 6.777 22.478 1.00 81.69 104 LYS A O 1
ATOM 836 N N . GLY A 1 105 ? -17.805 7.841 20.960 1.00 77.81 105 GLY A N 1
ATOM 837 C CA . GLY A 1 105 ? -18.040 9.169 21.531 1.00 77.81 105 GLY A CA 1
ATOM 838 C C . GLY A 1 105 ? -17.001 10.209 21.135 1.00 77.81 105 GLY A C 1
ATOM 839 O O . GLY A 1 105 ? -16.318 10.065 20.127 1.00 77.81 105 GLY A O 1
ATOM 840 N N . GLU A 1 106 ? -16.908 11.270 21.933 1.00 74.69 106 GLU A N 1
ATOM 841 C CA . GLU A 1 106 ? -15.860 12.280 21.794 1.00 74.69 106 GLU A CA 1
ATOM 842 C C . GLU A 1 106 ? -14.561 11.790 22.442 1.00 74.69 106 GLU A C 1
ATOM 844 O O . GLU A 1 106 ? -14.548 11.235 23.543 1.00 74.69 106 GLU A O 1
ATOM 849 N N . ASP A 1 107 ? -13.470 11.998 21.727 1.00 71.12 107 ASP A N 1
ATOM 850 C CA . ASP A 1 107 ? -12.103 11.707 22.118 1.00 71.12 107 ASP A CA 1
ATOM 851 C C . ASP A 1 107 ? -11.237 12.934 21.869 1.00 71.12 107 ASP A C 1
ATOM 853 O O . ASP A 1 107 ? -11.626 13.835 21.127 1.00 71.12 107 ASP A O 1
ATOM 857 N N . THR A 1 108 ? -10.051 12.975 22.460 1.00 69.62 108 THR A N 1
ATOM 858 C CA . THR A 1 108 ? -9.134 14.100 22.266 1.00 69.62 108 THR A CA 1
ATOM 859 C C . THR A 1 108 ? -7.904 13.625 21.510 1.00 69.62 108 THR A C 1
ATOM 861 O O . THR A 1 108 ? -7.097 12.869 22.047 1.00 69.62 108 THR A O 1
ATOM 864 N N . LEU A 1 109 ? -7.733 14.095 20.272 1.00 64.12 109 LEU A N 1
ATOM 865 C CA . LEU A 1 109 ? -6.498 13.888 19.521 1.00 64.12 109 LEU A CA 1
ATOM 866 C C . LEU A 1 109 ? -5.412 14.803 20.065 1.00 64.12 109 LEU A C 1
ATOM 868 O O . LEU A 1 109 ? -5.597 16.016 20.178 1.00 64.12 109 LEU A O 1
ATOM 872 N N . VAL A 1 110 ? -4.269 14.200 20.369 1.00 70.06 110 VAL A N 1
ATOM 873 C CA . VAL A 1 110 ? -3.091 14.873 20.904 1.00 70.06 110 VAL A CA 1
ATOM 874 C C . VAL A 1 110 ? -2.043 14.950 19.798 1.00 70.06 110 VAL A C 1
ATOM 876 O O . VAL A 1 110 ? -1.298 14.002 19.554 1.00 70.06 110 VAL A O 1
ATOM 879 N N . PHE A 1 111 ? -1.973 16.089 19.119 1.00 68.75 111 PHE A N 1
ATOM 880 C CA . PHE A 1 111 ? -0.972 16.342 18.089 1.00 68.75 111 PHE A CA 1
ATOM 881 C C . PHE A 1 111 ? 0.324 16.803 18.741 1.00 68.75 111 PHE A C 1
ATOM 883 O O . PHE A 1 111 ? 0.353 17.821 19.433 1.00 68.75 111 PHE A O 1
ATOM 890 N N . LYS A 1 112 ? 1.414 16.081 18.489 1.00 68.25 112 LYS A N 1
ATOM 891 C CA . LYS A 1 112 ? 2.764 16.537 18.828 1.00 68.25 112 LYS A CA 1
ATOM 892 C C . LYS A 1 112 ? 3.337 17.254 17.614 1.00 68.25 112 LYS A C 1
ATOM 894 O O . LYS A 1 112 ? 3.782 16.616 16.669 1.00 68.25 112 LYS A O 1
ATOM 899 N N . MET A 1 113 ? 3.304 18.579 17.636 1.00 60.75 113 MET A N 1
ATOM 900 C CA . MET A 1 113 ? 3.964 19.409 16.635 1.00 60.75 113 MET A CA 1
ATOM 901 C C . MET A 1 113 ? 5.373 19.732 17.112 1.00 60.75 113 MET A C 1
ATOM 903 O O . MET A 1 113 ? 5.561 20.168 18.245 1.00 60.75 113 MET A O 1
ATOM 907 N N . VAL A 1 114 ? 6.369 19.527 16.259 1.00 65.62 114 VAL A N 1
ATOM 908 C CA . VAL A 1 114 ? 7.737 19.976 16.524 1.00 65.62 114 VAL A CA 1
ATOM 909 C C . VAL A 1 114 ? 7.902 21.341 15.858 1.00 65.62 114 VAL A C 1
ATOM 911 O O . VAL A 1 114 ? 7.767 21.457 14.643 1.00 65.62 114 VAL A O 1
ATOM 914 N N . ASP A 1 115 ? 8.132 22.391 16.649 1.00 60.38 115 ASP A N 1
ATOM 915 C CA . ASP A 1 115 ? 8.456 23.725 16.126 1.00 60.38 115 ASP A CA 1
ATOM 916 C C . ASP A 1 115 ? 9.790 23.697 15.354 1.00 60.38 115 ASP A C 1
ATOM 918 O O . ASP A 1 115 ? 10.639 22.842 15.597 1.00 60.38 115 ASP A O 1
ATOM 922 N N . GLU A 1 116 ? 10.052 24.717 14.526 1.00 59.44 116 GLU A N 1
ATOM 923 C CA . GLU A 1 116 ? 11.315 24.882 13.770 1.00 59.44 116 GLU A CA 1
ATOM 924 C C . GLU A 1 116 ? 12.587 24.904 14.647 1.00 59.44 116 GLU A C 1
ATOM 926 O O . GLU A 1 116 ? 13.693 24.724 14.145 1.00 59.44 116 GLU A O 1
ATOM 931 N N . ASN A 1 117 ? 12.431 25.070 15.964 1.00 63.28 117 ASN A N 1
ATOM 932 C CA . ASN A 1 117 ? 13.506 25.039 16.959 1.00 63.28 117 ASN A CA 1
ATOM 933 C C . ASN A 1 117 ? 13.641 23.686 17.696 1.00 63.28 117 ASN A C 1
ATOM 935 O O . ASN A 1 117 ? 14.394 23.601 18.663 1.00 63.28 117 ASN A O 1
ATOM 939 N N . GLY A 1 118 ? 12.891 22.649 17.305 1.00 60.53 118 GLY A N 1
ATOM 940 C CA . GLY A 1 118 ? 12.932 21.318 17.928 1.00 60.53 118 GLY A CA 1
ATOM 941 C C . GLY A 1 118 ? 12.101 21.164 19.211 1.00 60.53 118 GLY A C 1
ATOM 942 O O . GLY A 1 118 ? 12.188 20.134 19.876 1.00 60.53 118 GLY A O 1
ATOM 943 N N . ASN A 1 119 ? 11.288 22.160 19.574 1.00 63.81 119 ASN A N 1
ATOM 944 C CA . ASN A 1 119 ? 10.404 22.083 20.741 1.00 63.81 119 ASN A CA 1
ATOM 945 C C . ASN A 1 119 ? 9.101 21.359 20.392 1.00 63.81 119 ASN A C 1
ATOM 947 O O . ASN A 1 119 ? 8.421 21.737 19.440 1.00 63.81 119 ASN A O 1
ATOM 951 N N . VAL A 1 120 ? 8.723 20.363 21.196 1.00 69.56 120 VAL A N 1
ATOM 952 C CA . VAL A 1 120 ? 7.455 19.640 21.040 1.00 69.56 120 VAL A CA 1
ATOM 953 C C . VAL A 1 120 ? 6.330 20.451 21.684 1.00 69.56 120 VAL A C 1
ATOM 955 O O . VAL A 1 120 ? 6.267 20.579 22.906 1.00 69.56 120 VAL A O 1
ATOM 958 N N . LYS A 1 121 ? 5.434 21.000 20.867 1.00 69.69 121 LYS A N 1
ATOM 959 C CA . LYS A 1 121 ? 4.159 21.572 21.296 1.00 69.69 121 LYS A CA 1
ATOM 960 C C . LYS A 1 121 ? 3.058 20.541 21.136 1.00 69.69 121 LYS A C 1
ATOM 962 O O . LYS A 1 121 ? 2.883 19.955 20.071 1.00 69.69 121 LYS A O 1
ATOM 967 N N . THR A 1 122 ? 2.292 20.366 22.199 1.00 70.31 122 THR A N 1
ATOM 968 C CA . THR A 1 122 ? 1.114 19.509 22.191 1.00 70.31 122 THR A CA 1
ATOM 969 C C . THR A 1 122 ? -0.116 20.357 21.890 1.00 70.31 122 THR A C 1
ATOM 971 O O . THR A 1 122 ? -0.374 21.326 22.601 1.00 70.31 122 THR A O 1
ATOM 974 N N . ALA A 1 123 ? -0.863 20.011 20.844 1.00 70.25 123 ALA A N 1
ATOM 975 C CA . ALA A 1 123 ? -2.182 20.572 20.581 1.00 70.25 123 ALA A CA 1
ATOM 976 C C . ALA A 1 123 ? -3.242 19.491 20.774 1.00 70.25 123 ALA A C 1
ATOM 978 O O . ALA A 1 123 ? -3.112 18.386 20.254 1.00 70.25 123 ALA A O 1
ATOM 979 N N . GLU A 1 124 ? -4.288 19.824 21.517 1.00 75.12 124 GLU A N 1
ATOM 980 C CA . GLU A 1 124 ? -5.417 18.939 21.772 1.00 75.12 124 GLU A CA 1
ATOM 981 C C . GLU A 1 124 ? -6.603 19.385 20.919 1.00 75.12 124 GLU A C 1
ATOM 983 O O . GLU A 1 124 ? -6.984 20.558 20.943 1.00 75.12 124 GLU A O 1
ATOM 988 N N . ARG A 1 125 ? -7.186 18.463 20.150 1.00 73.88 125 ARG A N 1
ATOM 989 C CA . ARG A 1 125 ? -8.404 18.717 19.375 1.00 73.88 125 ARG A CA 1
ATOM 990 C C . ARG A 1 125 ? -9.446 17.654 19.719 1.00 73.88 125 ARG A C 1
ATOM 992 O O . ARG A 1 125 ? -9.146 16.471 19.564 1.00 73.88 125 ARG A O 1
ATOM 999 N N . PRO A 1 126 ? -10.659 18.040 20.145 1.00 76.06 126 PRO A N 1
ATOM 1000 C CA . PRO A 1 126 ? -11.739 17.079 20.295 1.00 76.06 126 PRO A CA 1
ATOM 1001 C C . PRO A 1 126 ? -12.118 16.525 18.916 1.00 76.06 126 PRO A C 1
ATOM 1003 O O . PRO A 1 126 ? -12.245 17.273 17.943 1.00 76.06 126 PRO A O 1
ATOM 1006 N N . CYS A 1 127 ? -12.291 15.216 18.832 1.00 78.06 127 CYS A N 1
ATOM 1007 C CA . CYS A 1 127 ? -12.717 14.491 17.647 1.00 78.06 127 CYS A CA 1
ATOM 1008 C C . CYS A 1 127 ? -13.749 13.435 18.035 1.00 78.06 127 CYS A C 1
ATOM 1010 O O . CYS A 1 127 ? -13.764 12.960 19.166 1.00 78.06 127 CYS A O 1
ATOM 1012 N N . ARG A 1 128 ? -14.586 13.005 17.097 1.00 85.12 128 ARG A N 1
ATOM 1013 C CA . ARG A 1 128 ? -15.377 11.790 17.308 1.00 85.12 128 ARG A CA 1
ATOM 1014 C C . ARG A 1 128 ? -14.502 10.578 17.047 1.00 85.12 128 ARG A C 1
ATOM 1016 O O . ARG A 1 128 ? -13.698 10.605 16.119 1.00 85.12 128 ARG A O 1
ATOM 1023 N N . SER A 1 129 ? -14.649 9.545 17.864 1.00 88.81 129 SER A N 1
ATOM 1024 C CA . SER A 1 129 ? -13.984 8.271 17.644 1.00 88.81 129 SER A CA 1
ATOM 1025 C C . SER A 1 129 ? -14.901 7.091 17.924 1.00 88.81 129 SER A C 1
ATOM 1027 O O . SER A 1 129 ? -15.871 7.160 18.695 1.00 88.81 129 SER A O 1
ATOM 1029 N N . ILE A 1 130 ? -14.576 5.981 17.276 1.00 89.38 130 ILE A N 1
ATOM 1030 C CA . ILE A 1 130 ? -15.1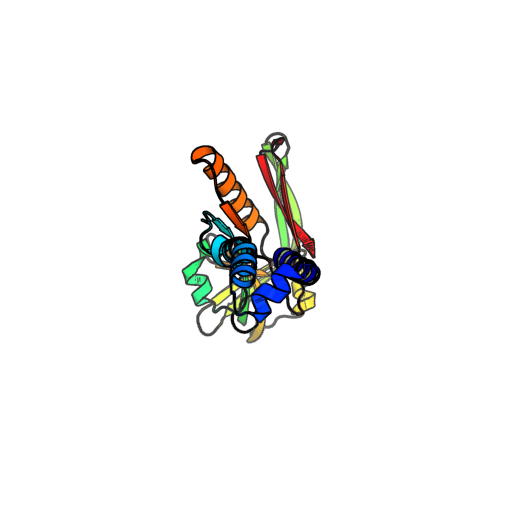77 4.686 17.531 1.00 89.38 130 ILE A CA 1
ATOM 1031 C C . ILE A 1 130 ? -14.097 3.620 17.541 1.00 89.38 130 ILE A C 1
ATOM 1033 O O . ILE A 1 130 ? -13.224 3.583 16.679 1.00 89.38 130 ILE A O 1
ATOM 1037 N N . VAL A 1 131 ? -14.177 2.754 18.542 1.00 91.75 131 VAL A N 1
ATOM 1038 C CA . VAL A 1 131 ? -13.309 1.598 18.708 1.00 91.75 131 VAL A CA 1
ATOM 1039 C C . VAL A 1 131 ? -14.201 0.389 18.901 1.00 91.75 131 VAL A C 1
ATOM 1041 O O . VAL A 1 131 ? -15.013 0.336 19.831 1.00 91.75 131 VAL A O 1
ATOM 1044 N N . PHE A 1 132 ? -14.062 -0.591 18.023 1.00 92.75 132 PHE A N 1
ATOM 1045 C CA . PHE A 1 132 ? -14.828 -1.827 18.081 1.00 92.75 132 PHE A CA 1
ATOM 1046 C C . PHE A 1 132 ? -13.956 -3.016 17.699 1.00 92.75 132 PHE A C 1
ATOM 1048 O O . PHE A 1 132 ? -12.922 -2.878 17.054 1.00 92.75 132 PHE A O 1
ATOM 1055 N N . LYS A 1 133 ? -14.365 -4.207 18.121 1.00 93.19 133 LYS A N 1
ATOM 1056 C CA . LYS A 1 133 ? -13.713 -5.456 17.748 1.00 93.19 133 LYS A CA 1
ATOM 1057 C C . LYS A 1 133 ? -14.463 -6.097 16.598 1.00 93.19 133 LYS A C 1
ATOM 1059 O O . LYS A 1 133 ? -15.688 -6.247 16.638 1.00 93.19 133 LYS A O 1
ATOM 1064 N N . LEU A 1 134 ? -13.707 -6.487 15.585 1.00 93.69 134 LEU A N 1
ATOM 1065 C CA . LEU A 1 134 ? -14.185 -7.230 14.435 1.00 93.69 134 LEU A CA 1
ATOM 1066 C C . LEU A 1 134 ? -13.640 -8.654 14.530 1.00 93.69 134 LEU A C 1
ATOM 1068 O O . LEU A 1 134 ? -12.441 -8.853 14.708 1.00 93.69 134 LEU A O 1
ATOM 1072 N N . THR A 1 135 ? -14.520 -9.642 14.427 1.00 93.75 135 THR A N 1
ATOM 1073 C CA . THR A 1 135 ? -14.171 -11.062 14.514 1.00 93.75 135 THR A CA 1
ATOM 1074 C C . THR A 1 135 ? -14.504 -11.748 13.196 1.00 93.75 135 THR A C 1
ATOM 1076 O O . THR A 1 135 ? -15.626 -11.636 12.697 1.00 93.75 135 THR A O 1
ATOM 1079 N N . ASP A 1 136 ? -13.536 -12.466 12.640 1.00 93.25 136 ASP A N 1
ATOM 1080 C CA . ASP A 1 136 ? -13.716 -13.349 11.489 1.00 93.25 136 ASP A CA 1
ATOM 1081 C C . ASP A 1 136 ? -13.569 -14.822 11.922 1.00 93.25 136 ASP A C 1
ATOM 1083 O O . ASP A 1 136 ? -13.529 -15.138 13.111 1.00 93.25 136 ASP A O 1
ATOM 1087 N N . GLU A 1 137 ? -13.520 -15.753 10.968 1.00 90.75 137 GLU A N 1
ATOM 1088 C CA . GLU A 1 137 ? -13.331 -17.184 11.259 1.00 90.75 137 GLU A CA 1
ATOM 1089 C C . GLU A 1 137 ? -11.938 -17.520 11.828 1.00 90.75 137 GLU A C 1
ATOM 1091 O O . GLU A 1 137 ? -11.719 -18.632 12.306 1.00 90.75 137 GLU A O 1
ATOM 1096 N N . THR A 1 138 ? -10.983 -16.592 11.744 1.00 88.81 138 THR A N 1
ATOM 1097 C CA . THR A 1 138 ? -9.562 -16.815 12.040 1.00 88.81 138 THR A CA 1
ATOM 1098 C C . THR A 1 138 ? -9.044 -16.069 13.261 1.00 88.81 138 THR A C 1
ATOM 1100 O O . THR A 1 138 ? -8.065 -16.506 13.861 1.00 88.81 138 THR A O 1
ATOM 1103 N N . GLY A 1 139 ? -9.678 -14.969 13.658 1.00 90.00 139 GLY A N 1
ATOM 1104 C CA . GLY A 1 139 ? -9.214 -14.137 14.754 1.00 90.00 139 GLY A CA 1
ATOM 1105 C C . GLY A 1 139 ? -10.129 -12.957 15.051 1.00 90.00 139 GLY A C 1
ATOM 1106 O O . GLY A 1 139 ? -11.233 -12.822 14.530 1.00 90.00 139 GLY A O 1
ATOM 1107 N N . THR A 1 140 ? -9.667 -12.099 15.956 1.00 91.56 140 THR A N 1
ATOM 1108 C CA . THR A 1 140 ? -10.331 -10.842 16.310 1.00 91.56 140 THR A CA 1
ATOM 1109 C C . THR A 1 140 ? -9.323 -9.710 16.214 1.00 91.56 140 THR A C 1
ATOM 1111 O O . THR A 1 140 ? -8.202 -9.857 16.693 1.00 91.56 140 THR A O 1
ATOM 1114 N N . ILE A 1 141 ? -9.724 -8.599 15.603 1.00 93.00 141 ILE A N 1
ATOM 1115 C CA . ILE A 1 141 ? -8.911 -7.394 15.437 1.00 93.00 141 ILE A CA 1
ATOM 1116 C C . ILE A 1 141 ? -9.645 -6.187 16.014 1.00 93.00 141 ILE A C 1
ATOM 1118 O O . ILE A 1 141 ? -10.876 -6.112 15.967 1.00 93.00 141 ILE A O 1
ATOM 1122 N N . THR A 1 142 ? -8.886 -5.246 16.562 1.00 94.00 142 THR A N 1
ATOM 1123 C CA . THR A 1 142 ? -9.414 -3.952 16.995 1.00 94.00 142 THR A CA 1
ATOM 1124 C C . THR A 1 142 ? -9.458 -3.013 15.799 1.00 94.00 142 THR A C 1
ATOM 1126 O O . THR A 1 142 ? -8.463 -2.850 15.097 1.00 94.00 142 THR A O 1
ATOM 1129 N N . VAL A 1 143 ? -10.615 -2.406 15.566 1.00 93.44 143 VAL A N 1
ATOM 1130 C CA . VAL A 1 143 ? -10.841 -1.418 14.517 1.00 93.44 143 VAL A CA 1
ATOM 1131 C C . VAL A 1 143 ? -11.077 -0.065 15.168 1.00 93.44 143 VAL A C 1
ATOM 1133 O O . VAL A 1 143 ? -11.894 0.045 16.086 1.00 93.44 143 VAL A O 1
ATOM 1136 N N . GLU A 1 144 ? -10.373 0.952 14.687 1.00 93.31 144 GLU A N 1
ATOM 1137 C CA . GLU A 1 144 ? -10.443 2.318 15.198 1.00 93.31 144 GLU A CA 1
ATOM 1138 C C . GLU A 1 144 ? -10.763 3.283 14.053 1.00 93.31 144 GLU A C 1
ATOM 1140 O O . GLU A 1 144 ? -10.225 3.156 12.959 1.00 93.31 144 GLU A O 1
ATOM 1145 N N . ALA A 1 145 ? -11.639 4.251 14.295 1.00 90.38 145 ALA A N 1
ATOM 1146 C CA . ALA A 1 145 ? -11.828 5.398 13.410 1.00 90.38 145 ALA A CA 1
ATOM 1147 C C . ALA A 1 145 ? -11.925 6.656 14.270 1.00 90.38 145 ALA A C 1
ATOM 1149 O O . ALA A 1 145 ? -12.602 6.640 15.303 1.00 90.38 145 ALA A O 1
ATOM 1150 N N . PHE A 1 146 ? -11.254 7.735 13.876 1.00 89.00 146 PHE A N 1
ATOM 1151 C CA . PHE A 1 146 ? -11.211 8.983 14.637 1.00 89.00 146 PHE A CA 1
ATOM 1152 C C . PHE A 1 146 ? -11.159 10.201 13.710 1.00 89.00 146 PHE A C 1
ATOM 1154 O O . PHE A 1 146 ? -10.594 10.147 12.627 1.00 89.00 146 PHE A O 1
ATOM 1161 N N . GLY A 1 147 ? -11.730 11.328 14.138 1.00 85.69 147 GLY A N 1
ATOM 1162 C CA . GLY A 1 147 ? -11.678 12.574 13.363 1.00 85.69 147 GLY A CA 1
ATOM 1163 C C . GLY A 1 147 ? -12.342 12.446 11.991 1.00 85.69 147 GLY A C 1
ATOM 1164 O O . GLY A 1 147 ? -13.504 12.056 11.917 1.00 85.69 147 GLY A O 1
ATOM 1165 N N . GLU A 1 148 ? -11.609 12.782 10.929 1.00 83.12 148 GLU A N 1
ATOM 1166 C CA . GLU A 1 148 ? -12.092 12.695 9.540 1.00 83.12 148 GLU A CA 1
ATOM 1167 C C . GLU A 1 148 ? -12.384 11.239 9.132 1.00 83.12 148 GLU A C 1
ATOM 1169 O O . GLU A 1 148 ? -13.384 10.974 8.468 1.00 83.12 148 GLU A O 1
ATOM 1174 N N . ASP A 1 149 ? -11.611 10.272 9.640 1.00 86.19 149 ASP A N 1
ATOM 1175 C CA . ASP A 1 149 ? -11.858 8.847 9.396 1.00 86.19 149 ASP A CA 1
ATOM 1176 C C . ASP A 1 149 ? -13.166 8.361 10.050 1.00 86.19 149 ASP A C 1
ATOM 1178 O O . ASP A 1 149 ? -13.791 7.410 9.579 1.00 86.19 149 ASP A O 1
ATOM 1182 N N . TYR A 1 150 ? -13.617 9.010 11.134 1.00 86.31 150 TYR A N 1
ATOM 1183 C CA . TYR A 1 150 ? -14.924 8.717 11.734 1.00 86.31 150 TYR A CA 1
ATOM 1184 C C . TYR A 1 150 ? -16.076 9.228 10.861 1.00 86.31 150 TYR A C 1
ATOM 1186 O O . TYR A 1 150 ? -17.090 8.544 10.736 1.00 86.31 150 TYR A O 1
ATOM 1194 N N . GLU A 1 151 ? -15.936 10.413 10.260 1.00 84.38 151 GLU A N 1
ATOM 1195 C CA . GLU A 1 151 ? -16.936 10.952 9.327 1.00 84.38 151 GLU A CA 1
ATOM 1196 C C . GLU A 1 151 ? -17.064 10.031 8.111 1.00 84.38 151 GLU A C 1
ATOM 1198 O O . GLU A 1 151 ? -18.164 9.583 7.790 1.00 84.38 151 GLU A O 1
ATOM 1203 N N . PHE A 1 152 ? -15.925 9.633 7.541 1.00 85.19 152 PHE A N 1
ATOM 1204 C CA . PHE A 1 152 ? -15.857 8.628 6.487 1.00 85.19 152 PHE A CA 1
ATOM 1205 C C . PHE A 1 152 ? -16.531 7.308 6.893 1.00 85.19 152 PHE A C 1
ATOM 1207 O O . PHE A 1 152 ? -17.322 6.728 6.148 1.00 85.19 152 PHE A O 1
ATOM 1214 N N . PHE A 1 153 ? -16.256 6.836 8.109 1.00 88.25 153 PHE A N 1
ATOM 1215 C CA . PHE A 1 153 ? -16.865 5.623 8.635 1.00 88.25 153 PHE A CA 1
ATOM 1216 C C . PHE A 1 153 ? -18.395 5.726 8.750 1.00 88.25 153 PHE A C 1
ATOM 1218 O O . PHE A 1 153 ? -19.097 4.772 8.409 1.00 88.25 153 PHE A O 1
ATOM 1225 N N . GLU A 1 154 ? -18.929 6.848 9.240 1.00 86.25 154 GLU A N 1
ATOM 1226 C CA . GLU A 1 154 ? -20.379 7.052 9.330 1.00 86.25 154 GLU A CA 1
ATOM 1227 C C . GLU A 1 154 ? -21.035 7.115 7.950 1.00 86.25 154 GLU A C 1
ATOM 1229 O O . GLU A 1 154 ? -22.115 6.547 7.776 1.00 86.25 154 GLU A O 1
ATOM 1234 N N . GLU A 1 155 ? -20.388 7.755 6.976 1.00 86.19 155 GLU A N 1
ATOM 1235 C CA . GLU A 1 155 ? -20.882 7.841 5.601 1.00 86.19 155 GLU A CA 1
ATOM 1236 C C . GLU A 1 155 ? -20.930 6.469 4.919 1.00 86.19 155 GLU A C 1
ATOM 1238 O O . GLU A 1 155 ? -21.951 6.117 4.322 1.00 86.19 155 GLU A O 1
ATOM 1243 N N . GLU A 1 156 ? -19.873 5.664 5.052 1.00 86.25 156 GLU A N 1
ATOM 1244 C CA . GLU A 1 156 ? -19.774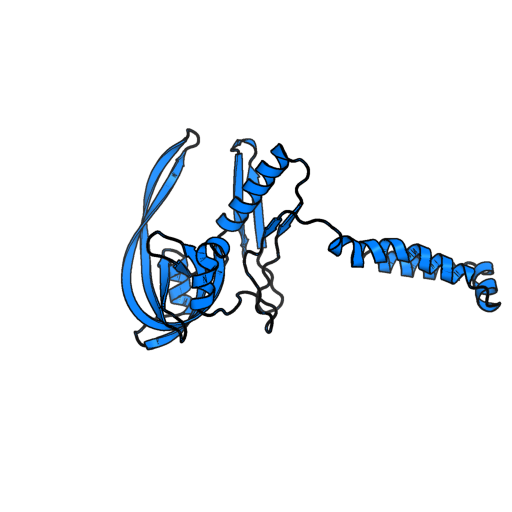 4.378 4.353 1.00 86.25 156 GLU A CA 1
ATOM 1245 C C . GLU A 1 156 ? -20.469 3.220 5.074 1.00 86.25 156 GLU A C 1
ATOM 1247 O O . GLU A 1 156 ? -21.102 2.363 4.450 1.00 86.25 156 GLU A O 1
ATOM 1252 N N . PHE A 1 157 ? -20.365 3.157 6.401 1.00 85.12 157 PHE A N 1
ATOM 1253 C CA . PHE A 1 157 ? -20.833 2.000 7.169 1.00 85.12 157 PHE A CA 1
ATOM 1254 C C . PHE A 1 157 ? -22.109 2.266 7.968 1.00 85.12 157 PHE A C 1
ATOM 1256 O O . PHE A 1 157 ? -22.788 1.304 8.367 1.00 85.12 157 PHE A O 1
ATOM 1263 N N . GLY A 1 158 ? -22.452 3.537 8.193 1.00 82.31 158 GLY A N 1
ATOM 1264 C CA . GLY A 1 158 ? -23.602 3.959 8.984 1.00 82.31 158 GLY A CA 1
ATOM 1265 C C . GLY A 1 158 ? -23.556 3.452 10.427 1.00 82.31 158 GLY A C 1
ATOM 1266 O O . GLY A 1 158 ? -22.504 3.305 11.049 1.00 82.31 158 GLY A O 1
ATOM 1267 N N . GLU A 1 159 ? -24.727 3.147 10.987 1.00 81.69 159 GLU A N 1
ATOM 1268 C CA . GLU A 1 159 ? -24.816 2.647 12.359 1.00 81.69 159 GLU A CA 1
ATOM 1269 C C . GLU A 1 159 ? -24.261 1.222 12.495 1.00 81.69 159 GLU A C 1
ATOM 1271 O O . GLU A 1 159 ? -24.631 0.303 11.750 1.00 81.69 159 GLU A O 1
ATOM 1276 N N . ILE A 1 160 ? -23.396 1.020 13.493 1.00 84.44 160 ILE A N 1
ATOM 1277 C CA . ILE A 1 160 ? -22.915 -0.306 13.879 1.00 84.44 160 ILE A CA 1
ATOM 1278 C C . ILE A 1 160 ? -23.718 -0.898 15.030 1.00 84.44 160 ILE A C 1
ATOM 1280 O O . ILE A 1 160 ? -24.087 -0.214 15.983 1.00 84.44 160 ILE A O 1
ATOM 1284 N N . ALA A 1 161 ? -23.928 -2.208 14.947 1.00 87.12 161 ALA A N 1
ATOM 1285 C CA . ALA A 1 161 ? -24.539 -3.017 15.985 1.00 87.12 161 ALA A CA 1
ATOM 1286 C C . ALA A 1 161 ? -23.731 -4.304 16.157 1.00 87.12 161 ALA A C 1
ATOM 1288 O O . ALA A 1 161 ? -23.157 -4.824 15.196 1.00 87.12 161 ALA A O 1
ATOM 1289 N N . VAL A 1 162 ? -23.707 -4.831 17.379 1.00 90.62 162 VAL A N 1
ATOM 1290 C CA . VAL A 1 162 ? -23.078 -6.125 17.667 1.00 90.62 162 VAL A CA 1
ATOM 1291 C C . VAL A 1 162 ? -23.753 -7.212 16.822 1.00 90.62 162 VAL A C 1
ATOM 1293 O O . VAL A 1 162 ? -24.978 -7.277 16.734 1.00 90.62 162 VAL A O 1
ATOM 1296 N N . GLY A 1 163 ? -22.947 -8.048 16.173 1.00 89.06 163 GLY A N 1
ATOM 1297 C CA . GLY A 1 163 ? -23.381 -9.096 15.251 1.00 89.06 163 GLY A CA 1
ATOM 1298 C C . GLY A 1 163 ? -23.528 -8.661 13.789 1.00 89.06 163 GLY A C 1
ATOM 1299 O O . GLY A 1 163 ? -23.718 -9.531 12.938 1.00 89.06 163 GLY A O 1
ATOM 1300 N N . LYS A 1 164 ? -23.410 -7.362 13.467 1.00 90.69 164 LYS A N 1
ATOM 1301 C CA . LYS A 1 164 ? -23.432 -6.866 12.080 1.00 90.69 164 LYS A CA 1
ATOM 1302 C C . LYS A 1 164 ? -22.217 -7.398 11.318 1.00 90.69 164 LYS A C 1
ATOM 1304 O O . LYS A 1 164 ? -21.086 -7.238 11.774 1.00 90.69 164 LYS A O 1
ATOM 1309 N N . GLU A 1 165 ? -22.458 -8.020 10.166 1.00 92.12 165 GLU A N 1
ATOM 1310 C CA . GLU A 1 165 ? -21.405 -8.346 9.200 1.00 92.12 165 GLU A CA 1
ATOM 1311 C C . GLU A 1 165 ? -21.048 -7.100 8.395 1.00 92.12 165 GLU A C 1
ATOM 1313 O O . GLU A 1 165 ? -21.934 -6.402 7.898 1.00 92.12 165 GLU A O 1
ATOM 1318 N N . MET A 1 166 ? -19.755 -6.822 8.259 1.00 92.81 166 MET A N 1
ATOM 1319 C CA . MET A 1 166 ? -19.270 -5.693 7.476 1.00 92.81 166 MET A CA 1
ATOM 1320 C C . MET A 1 166 ? -17.890 -5.963 6.878 1.00 92.81 166 MET A C 1
ATOM 1322 O O . MET A 1 166 ? -17.117 -6.780 7.383 1.00 92.81 166 MET A O 1
ATOM 1326 N N . LEU A 1 167 ? -17.612 -5.277 5.772 1.00 92.50 167 LEU A N 1
ATOM 1327 C CA . LEU A 1 167 ? -16.312 -5.234 5.119 1.00 92.50 167 LEU A CA 1
ATOM 1328 C C . LEU A 1 167 ? -15.665 -3.901 5.479 1.00 92.50 167 LEU A C 1
ATOM 1330 O O . LEU A 1 167 ? -16.074 -2.879 4.947 1.00 92.50 167 LEU A O 1
ATOM 1334 N N . VAL A 1 168 ? -14.688 -3.913 6.374 1.00 93.00 168 VAL A N 1
ATOM 1335 C CA . VAL A 1 168 ? -13.963 -2.709 6.783 1.00 93.00 168 VAL A CA 1
ATOM 1336 C C . VAL A 1 168 ? -12.688 -2.606 5.964 1.00 93.00 168 VAL A C 1
ATOM 1338 O O . VAL A 1 168 ? -12.008 -3.607 5.752 1.00 93.00 168 VAL A O 1
ATOM 1341 N N . PHE A 1 169 ? -12.346 -1.407 5.521 1.00 92.44 169 PHE A N 1
ATOM 1342 C CA . PHE A 1 169 ? -11.076 -1.127 4.869 1.00 92.44 169 PHE A CA 1
ATOM 1343 C C . PHE A 1 169 ? -10.363 0.013 5.591 1.00 92.44 169 PHE A C 1
ATOM 1345 O O . PHE A 1 169 ? -10.992 0.868 6.215 1.00 92.44 169 PHE A O 1
ATOM 1352 N N . GLY A 1 170 ? -9.040 -0.058 5.588 1.00 93.81 170 GLY A N 1
ATOM 1353 C CA . GLY A 1 170 ? -8.209 0.770 6.441 1.00 93.81 170 GLY A CA 1
ATOM 1354 C C . GLY A 1 170 ? -6.747 0.368 6.363 1.00 93.81 170 GLY A C 1
ATOM 1355 O O . GLY A 1 170 ? -6.389 -0.608 5.695 1.00 93.81 170 GLY A O 1
ATOM 1356 N N . TYR A 1 171 ? -5.892 1.121 7.040 1.00 93.94 171 TYR A N 1
ATOM 1357 C CA . TYR A 1 171 ? -4.483 0.778 7.157 1.00 93.94 171 TYR A CA 1
ATOM 1358 C C . TYR A 1 171 ? -4.193 0.073 8.480 1.00 93.94 171 TYR A C 1
ATOM 1360 O O . TYR A 1 171 ? -4.889 0.244 9.481 1.00 93.94 171 TYR A O 1
ATOM 1368 N N . VAL A 1 172 ? -3.155 -0.754 8.480 1.00 93.62 172 VAL A N 1
ATOM 1369 C CA . VAL A 1 172 ? -2.729 -1.487 9.674 1.00 93.62 172 VAL A CA 1
ATOM 1370 C C . VAL A 1 172 ? -1.837 -0.597 10.527 1.00 93.62 172 VAL A C 1
ATOM 1372 O O . VAL A 1 172 ? -0.881 -0.014 10.020 1.00 93.62 172 VAL A O 1
ATOM 1375 N N . ASP A 1 173 ? -2.093 -0.539 11.826 1.00 92.12 173 ASP A N 1
ATOM 1376 C CA . ASP A 1 173 ? -1.167 0.038 12.797 1.00 92.12 173 ASP A CA 1
ATOM 1377 C C . ASP A 1 173 ? -0.838 -0.978 13.893 1.00 92.12 173 ASP A C 1
ATOM 1379 O O . ASP A 1 173 ? -1.580 -1.934 14.139 1.00 92.12 173 ASP A O 1
ATOM 1383 N N . VAL A 1 174 ? 0.319 -0.800 14.519 1.00 88.19 174 VAL A N 1
ATOM 1384 C CA . VAL A 1 174 ? 0.826 -1.691 15.561 1.00 88.19 174 VAL A CA 1
ATOM 1385 C C . VAL A 1 174 ? 1.166 -0.860 16.786 1.00 88.19 174 VAL A C 1
ATOM 1387 O O . VAL A 1 174 ? 2.085 -0.040 16.753 1.00 88.19 174 VAL A O 1
ATOM 1390 N N . ASP A 1 175 ? 0.449 -1.138 17.870 1.00 80.19 175 ASP A N 1
ATOM 1391 C CA . ASP A 1 175 ? 0.629 -0.527 19.183 1.00 80.19 175 ASP A CA 1
ATOM 1392 C C . ASP A 1 175 ? 1.054 -1.577 20.223 1.00 80.19 175 ASP A C 1
ATOM 1394 O O . ASP A 1 175 ? 1.095 -2.779 19.956 1.00 80.19 175 ASP A O 1
ATOM 1398 N N . GLY A 1 176 ? 1.338 -1.133 21.453 1.00 71.56 176 GLY A N 1
ATOM 1399 C CA . GLY A 1 176 ? 1.689 -2.019 22.573 1.00 71.56 176 GLY A CA 1
ATOM 1400 C C . GLY A 1 176 ? 0.617 -3.062 22.933 1.00 71.56 176 GLY A C 1
ATOM 1401 O O . GLY A 1 176 ? 0.957 -4.094 23.508 1.00 71.56 176 GLY A O 1
ATOM 1402 N N . ASP A 1 177 ? -0.643 -2.825 22.552 1.00 69.00 177 ASP A N 1
ATOM 1403 C CA . ASP A 1 177 ? -1.779 -3.738 22.763 1.00 69.00 177 ASP A CA 1
ATOM 1404 C C . ASP A 1 177 ? -1.993 -4.730 21.600 1.00 69.00 177 ASP A C 1
ATOM 1406 O O . ASP A 1 177 ? -2.903 -5.561 21.646 1.00 69.00 177 ASP A O 1
ATOM 1410 N N . GLY A 1 178 ? -1.160 -4.660 20.557 1.00 81.44 178 GLY A N 1
ATOM 1411 C CA . GLY A 1 178 ? -1.236 -5.500 19.367 1.00 81.44 178 GLY A CA 1
ATOM 1412 C C . GLY A 1 178 ? -1.622 -4.725 18.110 1.00 81.44 178 GLY A C 1
ATOM 1413 O O . GLY A 1 178 ? -1.376 -3.527 17.977 1.00 81.44 178 GLY A O 1
ATOM 1414 N N . ILE A 1 179 ? -2.193 -5.445 17.150 1.00 89.56 179 ILE A N 1
ATOM 1415 C CA . ILE A 1 179 ? -2.483 -4.925 15.814 1.00 89.56 179 ILE A CA 1
ATOM 1416 C C . ILE A 1 179 ? -3.871 -4.319 15.781 1.00 89.56 179 ILE A C 1
ATOM 1418 O O . ILE A 1 179 ? -4.837 -4.892 16.297 1.00 89.56 179 ILE A O 1
ATOM 1422 N N . LYS A 1 180 ? -3.960 -3.184 15.106 1.00 92.38 180 LYS A N 1
ATOM 1423 C CA . LYS A 1 180 ? -5.184 -2.434 14.908 1.00 92.38 180 LYS A CA 1
ATOM 1424 C C . LYS A 1 180 ? -5.375 -2.158 13.428 1.00 92.38 180 LYS A C 1
ATOM 1426 O O . LYS A 1 180 ? -4.412 -2.029 12.673 1.00 92.38 180 LYS A O 1
ATOM 1431 N N . LEU A 1 181 ? -6.630 -2.073 13.019 1.00 93.75 181 LEU A N 1
ATOM 1432 C CA . LEU A 1 181 ? -7.008 -1.575 11.707 1.00 93.75 181 LEU A CA 1
ATOM 1433 C C . LEU A 1 181 ? -7.604 -0.183 11.897 1.00 93.75 181 LEU A C 1
ATOM 1435 O O . LEU A 1 181 ? -8.672 -0.049 12.493 1.00 93.75 181 LEU A O 1
ATOM 1439 N N . VAL A 1 182 ? -6.920 0.841 11.404 1.00 93.88 182 VAL A N 1
ATOM 1440 C CA . VAL A 1 182 ? -7.455 2.201 11.402 1.00 93.88 182 VAL A CA 1
ATOM 1441 C C . VAL A 1 182 ? -8.246 2.388 10.119 1.00 93.88 182 VAL A C 1
ATOM 1443 O O . VAL A 1 182 ? -7.707 2.214 9.025 1.00 93.88 182 VAL A O 1
ATOM 1446 N N . VAL A 1 183 ? -9.537 2.680 10.250 1.00 94.00 183 VAL A N 1
ATOM 1447 C CA . VAL A 1 183 ? -10.422 2.946 9.112 1.00 94.00 183 VAL A CA 1
ATOM 1448 C C . VAL A 1 183 ? -9.883 4.152 8.361 1.00 94.00 183 VAL A C 1
ATOM 1450 O O . VAL A 1 183 ? -9.571 5.158 8.979 1.00 94.00 183 VAL A O 1
ATOM 1453 N N . SER A 1 184 ? -9.758 4.036 7.045 1.00 91.81 184 SER A N 1
ATOM 1454 C CA . SER A 1 184 ? -9.334 5.135 6.181 1.00 91.81 184 SER A CA 1
ATOM 1455 C C . SER A 1 184 ? -9.671 4.798 4.729 1.00 91.81 184 SER A C 1
ATOM 1457 O O . SER A 1 184 ? -9.938 3.638 4.403 1.00 91.81 184 SER A O 1
ATOM 1459 N N . ASP A 1 185 ? -9.641 5.784 3.839 1.00 89.44 185 ASP A N 1
ATOM 1460 C CA . ASP A 1 185 ? -9.833 5.605 2.395 1.00 89.44 185 ASP A CA 1
ATOM 1461 C C . ASP A 1 185 ? -8.508 5.359 1.637 1.00 89.44 185 ASP A C 1
ATOM 1463 O O . ASP A 1 185 ? -8.514 5.073 0.433 1.00 89.44 185 ASP A O 1
ATOM 1467 N N . ALA A 1 186 ? -7.371 5.455 2.335 1.00 91.00 186 ALA A N 1
ATOM 1468 C CA . ALA A 1 186 ? -6.029 5.369 1.773 1.00 91.00 186 ALA A CA 1
ATOM 1469 C C . ALA A 1 186 ? -5.017 4.714 2.743 1.00 91.00 186 ALA A C 1
ATOM 1471 O O . ALA A 1 186 ? -5.249 4.634 3.952 1.00 91.00 186 ALA A O 1
ATOM 1472 N N . PRO A 1 187 ? -3.862 4.232 2.238 1.00 92.75 187 PRO A N 1
ATOM 1473 C CA . PRO A 1 187 ? -2.736 3.857 3.092 1.00 92.75 187 PRO A CA 1
ATOM 1474 C C . PRO A 1 187 ? -2.185 5.049 3.865 1.00 92.75 187 PRO A C 1
ATOM 1476 O O . PRO A 1 187 ? -2.225 6.188 3.398 1.00 92.75 187 PRO A O 1
ATOM 1479 N N . HIS A 1 188 ? -1.566 4.773 5.009 1.00 93.31 188 HIS A N 1
ATOM 1480 C CA . HIS A 1 188 ? -0.992 5.836 5.817 1.00 93.31 188 HIS A CA 1
ATOM 1481 C C . HIS A 1 188 ? 0.309 6.366 5.172 1.00 93.31 188 HIS A C 1
ATOM 1483 O O . HIS A 1 188 ? 1.230 5.585 4.897 1.00 93.31 188 HIS A O 1
ATOM 1489 N N . PRO A 1 189 ? 0.443 7.688 4.941 1.00 93.31 189 PRO A N 1
ATOM 1490 C CA . PRO A 1 189 ? 1.573 8.268 4.207 1.00 93.31 189 PRO A CA 1
ATOM 1491 C C . PRO A 1 189 ? 2.931 8.043 4.882 1.00 93.31 189 PRO A C 1
ATOM 1493 O O . PRO A 1 189 ? 3.959 7.983 4.202 1.00 93.31 189 PRO A O 1
ATOM 1496 N N . GLN A 1 190 ? 2.941 7.859 6.204 1.00 92.06 190 GLN A N 1
ATOM 1497 C CA . GLN A 1 190 ? 4.160 7.636 6.982 1.00 92.06 190 GLN A CA 1
ATOM 1498 C C . GLN A 1 190 ? 4.953 6.413 6.512 1.00 92.06 190 GLN A C 1
ATOM 1500 O O . GLN A 1 190 ? 6.176 6.485 6.453 1.00 92.06 190 GLN A O 1
ATOM 1505 N N . GLY A 1 191 ? 4.289 5.322 6.110 1.00 90.50 191 GLY A N 1
ATOM 1506 C CA . GLY A 1 191 ? 4.997 4.121 5.653 1.00 90.50 191 GLY A CA 1
ATOM 1507 C C . GLY A 1 191 ? 5.830 4.371 4.397 1.00 90.50 191 GLY A C 1
ATOM 1508 O O . GLY A 1 191 ? 6.949 3.875 4.272 1.00 90.50 191 GLY A O 1
ATOM 1509 N N . ILE A 1 192 ? 5.323 5.211 3.490 1.00 93.50 192 ILE A N 1
ATOM 1510 C CA . ILE A 1 192 ? 6.066 5.646 2.305 1.00 93.50 192 ILE A CA 1
ATOM 1511 C C . ILE A 1 192 ? 7.203 6.590 2.719 1.00 93.50 192 ILE A C 1
ATOM 1513 O O . ILE A 1 192 ? 8.332 6.422 2.258 1.00 93.50 192 ILE A O 1
ATOM 1517 N N . ALA A 1 193 ? 6.922 7.559 3.595 1.00 94.19 193 ALA A N 1
ATOM 1518 C CA . ALA A 1 193 ? 7.902 8.547 4.043 1.00 94.19 193 ALA A CA 1
ATOM 1519 C C . ALA A 1 193 ? 9.115 7.896 4.728 1.00 94.19 193 ALA A C 1
ATOM 1521 O O . ALA A 1 193 ? 10.253 8.188 4.364 1.00 94.19 193 ALA A O 1
ATOM 1522 N N . GLU A 1 194 ? 8.878 6.974 5.665 1.00 92.62 194 GLU A N 1
ATOM 1523 C CA . GLU A 1 194 ? 9.919 6.257 6.409 1.00 92.62 194 GLU A CA 1
ATOM 1524 C C . GLU A 1 194 ? 10.772 5.382 5.493 1.00 92.62 194 GLU A C 1
ATOM 1526 O O . GLU A 1 194 ? 12.001 5.398 5.582 1.00 92.62 194 GLU A O 1
ATOM 1531 N N . ALA A 1 195 ? 10.141 4.652 4.572 1.00 92.31 195 ALA A N 1
ATOM 1532 C CA . ALA A 1 195 ? 10.862 3.801 3.637 1.00 92.31 195 ALA A CA 1
ATOM 1533 C C . ALA A 1 195 ? 11.754 4.618 2.685 1.00 92.31 195 ALA A C 1
ATOM 1535 O O . ALA A 1 195 ? 12.887 4.220 2.408 1.00 92.31 195 ALA A O 1
ATOM 1536 N N . ILE A 1 196 ? 11.285 5.783 2.226 1.00 94.31 196 ILE A N 1
ATOM 1537 C CA . ILE A 1 196 ? 12.082 6.697 1.399 1.00 94.31 196 ILE A CA 1
ATOM 1538 C C . ILE A 1 196 ? 13.214 7.328 2.210 1.00 94.31 196 ILE A C 1
ATOM 1540 O O . ILE A 1 196 ? 14.349 7.349 1.738 1.00 94.31 196 ILE A O 1
ATOM 1544 N N . ALA A 1 197 ? 12.934 7.816 3.420 1.00 94.00 197 ALA A N 1
ATOM 1545 C CA . ALA A 1 197 ? 13.948 8.390 4.300 1.00 94.00 197 ALA A CA 1
ATOM 1546 C C . ALA A 1 197 ? 15.079 7.386 4.564 1.00 94.00 197 ALA A C 1
ATOM 1548 O O . ALA A 1 197 ? 16.249 7.706 4.354 1.00 94.00 197 ALA A O 1
ATOM 1549 N N . LYS A 1 198 ? 14.728 6.139 4.897 1.00 92.88 198 LYS A N 1
ATOM 1550 C CA . LYS A 1 198 ? 15.696 5.056 5.090 1.00 92.88 198 LYS A CA 1
ATOM 1551 C C . LYS A 1 198 ? 16.506 4.767 3.826 1.00 92.88 198 LYS A C 1
ATOM 1553 O O . LYS A 1 198 ? 17.720 4.599 3.898 1.00 92.88 198 LYS A O 1
ATOM 1558 N N . ALA A 1 199 ? 15.861 4.732 2.661 1.00 93.69 199 ALA A N 1
ATOM 1559 C CA . ALA A 1 199 ? 16.560 4.512 1.399 1.00 93.69 199 ALA A CA 1
ATOM 1560 C C . ALA A 1 199 ? 17.559 5.638 1.073 1.00 93.69 199 ALA A C 1
ATOM 1562 O O . ALA A 1 199 ? 18.632 5.359 0.539 1.00 93.69 199 ALA A O 1
ATOM 1563 N N . ILE A 1 200 ? 17.235 6.891 1.416 1.00 93.44 200 ILE A N 1
ATOM 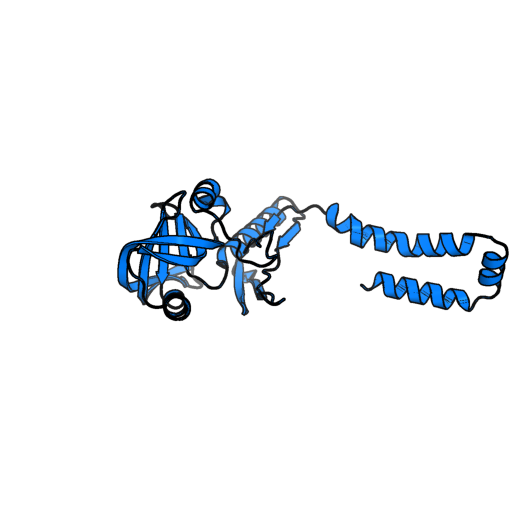1564 C CA . ILE A 1 200 ? 18.138 8.043 1.267 1.00 93.44 200 ILE A CA 1
ATOM 1565 C C . ILE A 1 200 ? 19.341 7.914 2.207 1.00 93.44 200 ILE A C 1
ATOM 1567 O O . ILE A 1 200 ? 20.472 8.128 1.773 1.00 93.44 200 ILE A O 1
ATOM 1571 N N . GLU A 1 201 ? 19.121 7.548 3.471 1.00 92.31 201 GLU A N 1
ATOM 1572 C CA . GLU A 1 201 ? 20.208 7.321 4.433 1.00 92.31 201 GLU A CA 1
ATOM 1573 C C . GLU A 1 201 ? 21.142 6.201 3.970 1.00 92.31 201 GLU A C 1
ATOM 1575 O O . GLU A 1 201 ? 22.359 6.376 3.928 1.00 92.31 201 GLU A O 1
ATOM 1580 N N . GLU A 1 202 ? 20.587 5.075 3.525 1.00 92.31 202 GLU A N 1
ATOM 1581 C CA . GLU A 1 202 ? 21.398 3.977 3.005 1.00 92.31 202 GLU A CA 1
ATOM 1582 C C . GLU A 1 202 ? 22.133 4.344 1.720 1.00 92.31 202 GLU A C 1
ATOM 1584 O O . GLU A 1 202 ? 23.266 3.902 1.529 1.00 92.31 202 GLU A O 1
ATOM 1589 N N . ALA A 1 203 ? 21.532 5.168 0.858 1.00 93.50 203 ALA A N 1
ATOM 1590 C CA . ALA A 1 203 ? 22.206 5.666 -0.333 1.00 93.50 203 ALA A CA 1
ATOM 1591 C C . ALA A 1 203 ? 23.410 6.551 0.024 1.00 93.50 203 ALA A C 1
ATOM 1593 O O . ALA A 1 203 ? 24.462 6.490 -0.613 1.00 93.50 203 ALA A O 1
ATOM 1594 N N . TYR A 1 204 ? 23.282 7.348 1.087 1.00 91.50 204 TYR A N 1
ATOM 1595 C CA . TYR A 1 204 ? 24.374 8.178 1.580 1.00 91.50 204 TYR A CA 1
ATOM 1596 C C . TYR A 1 204 ? 25.567 7.339 2.067 1.00 91.50 204 TYR A C 1
ATOM 1598 O O . TYR A 1 204 ? 26.716 7.719 1.848 1.00 91.50 204 TYR A O 1
ATOM 1606 N N . GLU A 1 205 ? 25.314 6.182 2.686 1.00 92.31 205 GLU A N 1
ATOM 1607 C CA . GLU A 1 205 ? 26.366 5.292 3.194 1.00 92.31 205 GLU A CA 1
ATOM 1608 C C . GLU A 1 205 ? 26.940 4.336 2.137 1.00 92.31 205 GLU A C 1
ATOM 1610 O O . GLU A 1 205 ? 28.149 4.099 2.101 1.00 92.31 205 GLU A O 1
ATOM 1615 N N . LYS A 1 206 ? 26.080 3.739 1.305 1.00 90.44 206 LYS A N 1
ATOM 1616 C CA . LYS A 1 206 ? 26.410 2.588 0.444 1.00 90.44 206 LYS A CA 1
ATOM 1617 C C . LYS A 1 206 ? 26.480 2.933 -1.045 1.00 90.44 206 LYS A C 1
ATOM 1619 O O . LYS A 1 206 ? 26.961 2.108 -1.823 1.00 90.44 206 LYS A O 1
ATOM 1624 N N . GLY A 1 207 ? 26.047 4.130 -1.445 1.00 89.94 207 GLY A N 1
ATOM 1625 C CA . GLY A 1 207 ? 26.039 4.587 -2.833 1.00 89.94 207 GLY A CA 1
ATOM 1626 C C . GLY A 1 207 ? 24.657 4.513 -3.483 1.00 89.94 207 GLY A C 1
ATOM 1627 O O . GLY A 1 207 ? 23.661 4.920 -2.906 1.00 89.94 207 GLY A O 1
ATOM 1628 N N . GLU A 1 208 ? 24.578 4.063 -4.732 1.00 89.06 208 GLU A N 1
ATOM 1629 C CA . GLU A 1 208 ? 23.307 4.043 -5.466 1.00 89.06 208 GLU A CA 1
ATOM 1630 C C . GLU A 1 208 ? 22.285 3.080 -4.827 1.00 89.06 208 GLU A C 1
ATOM 1632 O O . GLU A 1 208 ? 22.578 1.900 -4.636 1.00 89.06 208 GLU A O 1
ATOM 1637 N N . THR A 1 209 ? 21.077 3.589 -4.553 1.00 90.00 209 THR A N 1
ATOM 1638 C CA . THR A 1 209 ? 19.933 2.824 -4.031 1.00 90.00 209 THR A CA 1
ATOM 1639 C C . THR A 1 209 ? 18.731 3.036 -4.942 1.00 90.00 209 THR A C 1
ATOM 1641 O O . THR A 1 209 ? 18.309 4.172 -5.174 1.00 90.00 209 THR A O 1
ATOM 1644 N N . ILE A 1 210 ? 18.141 1.948 -5.439 1.00 89.12 210 ILE A N 1
ATOM 1645 C CA . ILE A 1 210 ? 16.968 2.006 -6.317 1.00 89.12 210 ILE A CA 1
ATOM 1646 C C . ILE A 1 210 ? 15.706 1.703 -5.511 1.00 89.12 210 ILE A C 1
ATOM 1648 O O . ILE A 1 210 ? 15.506 0.583 -5.030 1.00 89.12 210 ILE A O 1
ATOM 1652 N N . VAL A 1 211 ? 14.825 2.700 -5.418 1.00 91.25 211 VAL A N 1
ATOM 1653 C CA . VAL A 1 211 ? 13.514 2.596 -4.767 1.00 91.25 211 VAL A CA 1
ATOM 1654 C C . VAL A 1 211 ? 12.424 2.453 -5.820 1.00 91.25 211 VAL A C 1
ATOM 1656 O O . VAL A 1 211 ? 12.334 3.249 -6.755 1.00 91.25 211 VAL A O 1
ATOM 1659 N N . LYS A 1 212 ? 11.556 1.457 -5.649 1.00 90.81 212 LYS A N 1
ATOM 1660 C CA . LYS A 1 212 ? 10.334 1.298 -6.432 1.00 90.81 212 LYS A CA 1
ATOM 1661 C C . LYS A 1 212 ? 9.121 1.444 -5.526 1.00 90.81 212 LYS A C 1
ATOM 1663 O O . LYS A 1 212 ? 8.993 0.718 -4.548 1.00 90.81 212 LYS A O 1
ATOM 1668 N N . ILE A 1 213 ? 8.210 2.326 -5.912 1.00 91.81 213 ILE A N 1
ATOM 1669 C CA . ILE A 1 213 ? 6.925 2.525 -5.240 1.00 91.81 213 ILE A CA 1
ATOM 1670 C C . ILE A 1 213 ? 5.835 2.036 -6.186 1.00 91.81 213 ILE A C 1
ATOM 1672 O O . ILE A 1 213 ? 5.847 2.376 -7.372 1.00 91.81 213 ILE A O 1
ATOM 1676 N N . HIS A 1 214 ? 4.937 1.188 -5.694 1.00 91.44 214 HIS A N 1
ATOM 1677 C CA . HIS A 1 214 ? 3.816 0.703 -6.492 1.00 91.44 214 HIS A CA 1
ATOM 1678 C C . HIS A 1 214 ? 2.688 1.729 -6.551 1.00 91.44 214 HIS A C 1
ATOM 1680 O O . HIS A 1 214 ? 2.441 2.476 -5.606 1.00 91.44 214 HIS A O 1
ATOM 1686 N N . ASN A 1 215 ? 1.993 1.743 -7.686 1.00 90.31 215 ASN A N 1
ATOM 1687 C CA . ASN A 1 215 ? 0.805 2.566 -7.865 1.00 90.31 215 ASN A CA 1
ATOM 1688 C C . ASN A 1 215 ? -0.375 1.932 -7.126 1.00 90.31 215 ASN A C 1
ATOM 1690 O O . ASN A 1 215 ? -0.572 0.719 -7.195 1.00 90.31 215 ASN A O 1
ATOM 1694 N N . ILE A 1 216 ? -1.219 2.765 -6.528 1.00 91.88 216 ILE A N 1
ATOM 1695 C CA . ILE A 1 216 ? -2.443 2.327 -5.858 1.00 91.88 216 ILE A CA 1
ATOM 1696 C C . ILE A 1 216 ? -3.571 2.342 -6.891 1.00 91.88 216 ILE A C 1
ATOM 1698 O O . ILE A 1 216 ? -4.043 3.407 -7.289 1.00 91.88 216 ILE A O 1
ATOM 1702 N N . ARG A 1 217 ? -3.981 1.165 -7.371 1.00 90.00 217 ARG A N 1
ATOM 1703 C CA . ARG A 1 217 ? -5.084 1.036 -8.333 1.00 90.00 217 ARG A CA 1
ATOM 1704 C C . ARG A 1 217 ? -6.407 0.862 -7.600 1.00 90.00 217 ARG A C 1
ATOM 1706 O O . ARG A 1 217 ? -6.574 -0.118 -6.886 1.00 90.00 217 ARG A O 1
ATOM 1713 N N . LEU A 1 218 ? -7.343 1.768 -7.832 1.00 88.94 218 LEU A N 1
ATOM 1714 C CA . LEU A 1 218 ? -8.704 1.730 -7.309 1.00 88.94 218 LEU A CA 1
ATOM 1715 C C . LEU A 1 218 ? -9.655 1.048 -8.317 1.00 88.94 218 LEU A C 1
ATOM 1717 O O . LEU A 1 218 ? -9.277 0.807 -9.473 1.00 88.94 218 LEU A O 1
ATOM 1721 N N . PRO A 1 219 ? -10.893 0.705 -7.915 1.00 86.06 219 PRO A N 1
ATOM 1722 C CA . PRO A 1 219 ? -11.915 0.231 -8.844 1.00 86.06 219 PRO A CA 1
ATOM 1723 C C . PRO A 1 219 ? -12.162 1.215 -10.002 1.00 86.06 219 PRO A C 1
ATOM 1725 O O . PRO A 1 219 ? -12.070 2.427 -9.835 1.00 86.06 219 PRO A O 1
ATOM 1728 N N . GLY A 1 220 ? -12.517 0.694 -11.182 1.00 85.19 220 GLY A N 1
ATOM 1729 C CA . GLY A 1 220 ? -12.906 1.526 -12.331 1.00 85.19 220 GLY A CA 1
ATOM 1730 C C . GLY A 1 220 ? -11.751 2.168 -13.110 1.00 85.19 220 GLY A C 1
ATOM 1731 O O . GLY A 1 220 ? -11.952 3.212 -13.720 1.00 85.19 220 GLY A O 1
ATOM 1732 N N . ASP A 1 221 ? -10.559 1.557 -13.099 1.00 83.25 221 ASP A N 1
ATOM 1733 C CA . ASP A 1 221 ? -9.335 2.072 -13.751 1.00 83.25 221 ASP A CA 1
ATOM 1734 C C . ASP A 1 221 ? -8.873 3.447 -13.237 1.00 83.25 221 ASP A C 1
ATOM 1736 O O . ASP A 1 221 ? -8.151 4.180 -13.916 1.00 83.25 221 ASP A O 1
ATOM 1740 N N . VAL A 1 222 ? -9.247 3.771 -11.999 1.00 89.06 222 VAL A N 1
ATOM 1741 C CA . VAL A 1 222 ? -8.777 4.953 -11.278 1.00 89.06 222 VAL A CA 1
ATOM 1742 C C . VAL A 1 222 ? -7.512 4.600 -10.493 1.00 89.06 222 VAL A C 1
ATOM 1744 O O . VAL A 1 222 ? -7.326 3.464 -10.054 1.00 89.06 222 VAL A O 1
ATOM 1747 N N . TYR A 1 223 ? -6.619 5.569 -10.323 1.00 90.94 223 TYR A N 1
ATOM 1748 C CA . TYR A 1 223 ? -5.395 5.420 -9.543 1.00 90.94 223 TYR A CA 1
ATOM 1749 C C . TYR A 1 223 ? -5.322 6.536 -8.515 1.00 90.94 223 TYR A C 1
ATOM 1751 O O . TYR A 1 223 ? -5.550 7.691 -8.870 1.00 90.94 223 TYR A O 1
ATOM 1759 N N . ARG A 1 224 ? -4.971 6.188 -7.275 1.00 91.00 224 ARG A N 1
ATOM 1760 C CA . ARG A 1 224 ? -4.736 7.179 -6.224 1.00 91.00 224 ARG A CA 1
ATOM 1761 C C . ARG A 1 224 ? -3.456 7.944 -6.532 1.00 91.00 224 ARG A C 1
ATOM 1763 O O . ARG A 1 224 ? -2.434 7.332 -6.866 1.00 91.00 224 ARG A O 1
ATOM 1770 N N . GLN A 1 225 ? -3.491 9.261 -6.383 1.00 91.31 225 GLN A N 1
ATOM 1771 C CA . GLN A 1 225 ? -2.285 10.078 -6.450 1.00 91.31 225 GLN A CA 1
ATOM 1772 C C . GLN A 1 225 ? -1.638 10.190 -5.066 1.00 91.31 225 GLN A C 1
ATOM 1774 O O . GLN A 1 225 ? -2.321 10.283 -4.055 1.00 91.31 225 GLN A O 1
ATOM 1779 N N . PHE A 1 226 ? -0.310 10.238 -5.012 1.00 93.25 226 PHE A N 1
ATOM 1780 C CA . PHE A 1 226 ? 0.420 10.679 -3.826 1.00 93.25 226 PHE A CA 1
ATOM 1781 C C . PHE A 1 226 ? 1.601 11.551 -4.244 1.00 93.25 226 PHE A C 1
ATOM 1783 O O . PHE A 1 226 ? 2.161 11.389 -5.333 1.00 93.25 226 PHE A O 1
ATOM 1790 N N . ILE A 1 227 ? 1.954 12.509 -3.395 1.00 93.81 227 ILE A N 1
ATOM 1791 C CA . ILE A 1 227 ? 3.033 13.466 -3.629 1.00 93.81 227 ILE A CA 1
ATOM 1792 C C . ILE A 1 227 ? 4.108 13.215 -2.586 1.00 93.81 227 ILE A C 1
ATOM 1794 O O . ILE A 1 227 ? 3.824 13.173 -1.394 1.00 93.81 227 ILE A O 1
ATOM 1798 N N . ILE A 1 228 ? 5.347 13.054 -3.045 1.00 94.38 228 ILE A N 1
ATOM 1799 C CA . ILE A 1 228 ? 6.519 12.935 -2.181 1.00 94.38 228 ILE A CA 1
ATOM 1800 C C . ILE A 1 228 ? 7.304 14.233 -2.299 1.00 94.38 228 ILE A C 1
ATOM 1802 O O . ILE A 1 228 ? 7.800 14.572 -3.375 1.00 94.38 228 ILE A O 1
ATOM 1806 N N . HIS A 1 229 ? 7.430 14.942 -1.187 1.00 94.56 229 HIS A N 1
ATOM 1807 C CA . HIS A 1 229 ? 8.222 16.152 -1.078 1.00 94.56 229 HIS A CA 1
ATOM 1808 C C . HIS A 1 229 ? 9.459 15.879 -0.224 1.00 94.56 229 HIS A C 1
ATOM 1810 O O . HIS A 1 229 ? 9.363 15.568 0.964 1.00 94.56 229 HIS A O 1
ATOM 1816 N N . LEU A 1 230 ? 10.631 16.015 -0.836 1.00 94.00 230 LEU A N 1
ATOM 1817 C CA . LEU A 1 230 ? 11.904 15.991 -0.127 1.00 94.00 230 LEU A CA 1
ATOM 1818 C C . LEU A 1 230 ? 12.227 17.425 0.297 1.00 94.00 230 LEU A C 1
ATOM 1820 O O . LEU A 1 230 ? 12.321 18.303 -0.559 1.00 94.00 230 LEU A O 1
ATOM 1824 N N . ASP A 1 231 ? 12.404 17.660 1.595 1.00 91.31 231 ASP A N 1
ATOM 1825 C CA . ASP A 1 231 ? 12.809 18.950 2.163 1.00 91.31 231 ASP A CA 1
ATOM 1826 C C . ASP A 1 231 ? 14.237 18.828 2.735 1.00 91.31 231 ASP A C 1
ATOM 1828 O O . ASP A 1 231 ? 14.409 18.499 3.914 1.00 91.31 231 ASP A O 1
ATOM 1832 N N . PRO A 1 232 ? 15.292 19.041 1.916 1.00 88.06 232 PRO A N 1
ATOM 1833 C CA . PRO A 1 232 ? 16.673 18.940 2.382 1.00 88.06 232 PRO A CA 1
ATOM 1834 C C . PRO A 1 232 ? 17.025 19.905 3.526 1.00 88.06 232 PRO A C 1
ATOM 1836 O O . PRO A 1 232 ? 17.704 19.457 4.452 1.00 88.06 232 PRO A O 1
ATOM 1839 N N . PRO A 1 233 ? 16.586 21.185 3.525 1.00 89.25 233 PRO A N 1
ATOM 1840 C CA . PRO A 1 233 ? 16.814 22.092 4.650 1.00 89.25 233 PRO A CA 1
ATOM 1841 C C . PRO A 1 233 ? 16.283 21.566 5.985 1.00 89.25 233 PRO A C 1
ATOM 1843 O O . PRO A 1 233 ? 16.990 21.657 6.988 1.00 89.25 233 PRO A O 1
ATOM 1846 N N . LYS A 1 234 ? 15.068 20.998 6.002 1.00 87.81 234 LYS A N 1
ATOM 1847 C CA . LYS A 1 234 ? 14.470 20.420 7.219 1.00 87.81 234 LYS A CA 1
ATOM 1848 C C . LYS A 1 234 ? 14.898 18.973 7.477 1.00 87.81 234 LYS A C 1
ATOM 1850 O O . LYS A 1 234 ? 14.678 18.471 8.572 1.00 87.81 234 LYS A O 1
ATOM 1855 N N . ARG A 1 235 ? 15.565 18.328 6.512 1.00 88.44 235 ARG A N 1
ATOM 1856 C CA . ARG A 1 235 ? 15.902 16.892 6.511 1.00 88.44 235 ARG A CA 1
ATOM 1857 C C . ARG A 1 235 ? 14.662 16.014 6.698 1.00 88.44 235 ARG A C 1
ATOM 1859 O O . ARG A 1 235 ? 14.697 15.021 7.417 1.00 88.44 235 ARG A O 1
ATOM 1866 N N . GLU A 1 236 ? 13.578 16.390 6.030 1.00 91.06 236 GLU A N 1
ATOM 1867 C CA . GLU A 1 236 ? 12.281 15.725 6.136 1.00 91.06 236 GLU A CA 1
ATOM 1868 C C . GLU A 1 236 ? 11.841 15.149 4.788 1.00 91.06 236 GLU A C 1
ATOM 1870 O O . GLU A 1 236 ? 12.038 15.752 3.729 1.00 91.06 236 GLU A O 1
ATOM 1875 N N . VAL A 1 237 ? 11.190 13.988 4.844 1.00 93.56 237 VAL A N 1
ATOM 1876 C CA . VAL A 1 237 ? 10.416 13.431 3.733 1.00 93.56 237 VAL A CA 1
ATOM 1877 C C . VAL A 1 237 ? 8.949 13.585 4.094 1.00 93.56 237 VAL A C 1
ATOM 1879 O O . VAL A 1 237 ? 8.500 13.044 5.101 1.00 93.56 237 VAL A O 1
ATOM 1882 N N . ARG A 1 238 ? 8.201 14.325 3.279 1.00 93.50 238 ARG A N 1
ATOM 1883 C CA . ARG A 1 238 ? 6.758 14.498 3.451 1.00 93.50 238 ARG A CA 1
ATOM 1884 C C . ARG A 1 238 ? 6.025 13.764 2.350 1.00 93.50 238 ARG A C 1
ATOM 1886 O O . ARG A 1 238 ? 6.423 13.833 1.188 1.00 93.50 238 ARG A O 1
ATOM 1893 N N . VAL A 1 239 ? 4.967 13.062 2.729 1.00 94.25 239 VAL A N 1
ATOM 1894 C CA . VAL A 1 239 ? 4.110 12.340 1.795 1.00 94.25 239 VAL A CA 1
ATOM 1895 C C . VAL A 1 239 ? 2.680 12.790 2.015 1.00 94.25 239 VAL A C 1
ATOM 1897 O O . VAL A 1 239 ? 2.190 12.779 3.140 1.00 94.25 239 VAL A O 1
ATOM 1900 N N . GLU A 1 240 ? 2.026 13.180 0.933 1.00 92.75 240 GLU A N 1
ATOM 1901 C CA . GLU A 1 240 ? 0.627 13.586 0.928 1.00 92.75 240 GLU A CA 1
ATOM 1902 C C . GLU A 1 240 ? -0.154 12.638 0.022 1.00 92.75 240 GLU A C 1
ATOM 1904 O O . GLU A 1 240 ? 0.236 12.406 -1.126 1.00 92.75 240 GLU A O 1
ATOM 1909 N N . MET A 1 241 ? -1.250 12.082 0.539 1.00 91.50 241 MET A N 1
ATOM 1910 C CA . MET A 1 241 ? -2.192 11.301 -0.259 1.00 91.50 241 MET A CA 1
ATOM 1911 C C . MET A 1 241 ? -3.150 12.271 -0.955 1.00 91.50 241 MET A C 1
ATOM 1913 O O . MET A 1 241 ? -3.844 13.049 -0.306 1.00 91.50 241 MET A O 1
ATOM 1917 N N . GLY A 1 242 ? -3.137 12.263 -2.286 1.00 84.56 242 GLY A N 1
ATOM 1918 C CA . GLY A 1 242 ? -4.093 12.993 -3.119 1.00 84.56 242 GLY A CA 1
ATOM 1919 C C . GLY A 1 242 ? -5.409 12.225 -3.248 1.00 84.56 242 GLY A C 1
ATOM 1920 O O . GLY A 1 242 ? -5.550 11.197 -2.596 1.00 84.56 242 GLY A O 1
ATOM 1921 N N . PRO A 1 243 ? -6.376 12.697 -4.050 1.00 76.69 243 PRO A N 1
ATOM 1922 C CA . PRO A 1 243 ? -7.601 11.959 -4.370 1.00 76.69 243 PRO A CA 1
ATOM 1923 C C . PRO A 1 243 ? -7.351 10.685 -5.201 1.00 76.69 243 PRO A C 1
ATOM 1925 O O . PRO A 1 243 ? -6.218 10.484 -5.712 1.00 76.69 243 PRO A O 1
#

Foldseek 3Di:
DVLVVVLVVVVVVQVPPVVSVVCVVVVNCVVVVVSCVSSVVVCCCVVPVVVVDDAQAEAEQADADPVQRADHHEDEPVVCQVCQVVQALHKHKYKFFFAFWPDWAKDWDWDFDQPPVRDTDTDIDIWTKTWTWGDDPRGIAIEIEIHVLVVVCCVPPNDDDGGDIDIAIAGWHADPVGIYGYGDPGGDQVSVFVSVLVQVVCCVVPNDHHYHYDWRGHPPRDTKDKDWDQDVVSSGIDIDTHD

pLDDT: mean 85.57, std 8.71, range [53.0, 94.56]

Sequence (243 aa):
MRGFTHYISGLAAVTFFPALVADLRMGVPIPVIAAAAAYLPDFIDFKFGKFLSRRDYEIDPAPWDDKKHYAPKLVKIAELSEMSEKNRYQFFAVQGKVSEIVKKGEDTLVFKMVDENGNVKTAERPCRSIVFKLTDETGTITVEAFGEDYEFFEEEFGEIAVGKEMLVFGYVDVDGDGIKLVVSDAPHPQGIAEAIAKAIEEAYEKGETIVKIHNIRLPGDVYRQFIIHLDPPKREVRVEMGP